Protein AF-A0A9X4G373-F1 (afdb_monomer)

Foldseek 3Di:
DDPVVVVVVVVVQLVVQLVQQLVCCCQVVVDDSVQSNLQAQDDPLQLQWGGWHADPPQLEIETEGGEEDPVLADDPDLVSLLSSLVSVVCLVVVVCVSHDPSVVVCNVVSVCSSPDPPHAYEYEYEYSHPDDDDPSSVVSQVVSQCVQLVVDPDNPDRRYDYDYHYNVNVVVQVVVVVVVDRDPPPPPPPDDDD

Structure (mmCIF, N/CA/C/O backbone):
data_AF-A0A9X4G373-F1
#
_entry.id   AF-A0A9X4G373-F1
#
loop_
_atom_site.group_PDB
_atom_site.id
_atom_site.type_symbol
_atom_site.label_atom_id
_atom_site.label_alt_id
_atom_site.label_comp_id
_atom_site.label_asym_id
_atom_site.label_entity_id
_atom_site.label_seq_id
_atom_site.pdbx_PDB_ins_code
_atom_site.Cartn_x
_atom_site.Cartn_y
_atom_site.Cartn_z
_atom_site.occupancy
_atom_site.B_iso_or_equiv
_atom_site.auth_seq_id
_atom_site.auth_comp_id
_atom_site.auth_asym_id
_atom_site.auth_atom_id
_atom_site.pdbx_PDB_model_num
ATOM 1 N N . MET A 1 1 ? 5.756 -12.676 -32.551 1.00 52.72 1 MET A N 1
ATOM 2 C CA . MET A 1 1 ? 5.626 -13.240 -31.185 1.00 52.72 1 MET A CA 1
ATOM 3 C C . MET A 1 1 ? 4.221 -13.833 -31.056 1.00 52.72 1 MET A C 1
ATOM 5 O O . MET A 1 1 ? 3.278 -13.135 -31.400 1.00 52.72 1 MET A O 1
ATOM 9 N N . THR A 1 2 ? 4.058 -15.117 -30.708 1.00 66.44 2 THR A N 1
ATOM 10 C CA . THR A 1 2 ? 2.754 -15.819 -30.782 1.00 66.44 2 THR A CA 1
ATOM 11 C C . THR A 1 2 ? 1.879 -15.581 -29.542 1.00 66.44 2 THR A C 1
ATOM 13 O O . THR A 1 2 ? 2.376 -15.452 -28.423 1.00 66.44 2 THR A O 1
ATOM 16 N N . TYR A 1 3 ? 0.557 -15.564 -29.733 1.00 69.31 3 TYR A N 1
ATOM 17 C CA . TYR A 1 3 ? -0.461 -15.393 -28.685 1.00 69.31 3 TYR A CA 1
ATOM 18 C C . TYR A 1 3 ? -0.264 -16.258 -27.410 1.00 69.31 3 TYR A C 1
ATOM 20 O O . TYR A 1 3 ? -0.314 -15.706 -26.307 1.00 69.31 3 TYR A O 1
ATOM 28 N N . PRO A 1 4 ? 0.041 -17.573 -27.491 1.00 67.50 4 PRO A N 1
ATOM 29 C CA . PRO A 1 4 ? 0.282 -18.399 -26.299 1.00 67.50 4 PRO A CA 1
ATOM 30 C C . PRO A 1 4 ? 1.520 -17.987 -25.484 1.00 67.50 4 PRO A C 1
ATOM 32 O O . PRO A 1 4 ? 1.515 -18.103 -24.258 1.00 67.50 4 PRO A O 1
ATOM 35 N N . MET A 1 5 ? 2.567 -17.459 -26.127 1.00 64.50 5 MET A N 1
ATOM 36 C CA . MET A 1 5 ? 3.773 -16.992 -25.431 1.00 64.50 5 MET A CA 1
ATOM 37 C C . MET A 1 5 ? 3.484 -15.726 -24.609 1.00 64.50 5 MET A C 1
ATOM 39 O O . MET A 1 5 ? 3.904 -15.624 -23.457 1.00 64.50 5 MET A O 1
ATOM 43 N N . PHE A 1 6 ? 2.695 -14.800 -25.159 1.00 61.47 6 PHE A N 1
ATOM 44 C CA . PHE A 1 6 ? 2.276 -13.576 -24.470 1.00 61.47 6 PHE A CA 1
ATOM 45 C C . PHE A 1 6 ? 1.436 -13.865 -23.215 1.00 61.47 6 PHE A C 1
ATOM 47 O O . PHE A 1 6 ? 1.640 -13.259 -22.162 1.00 61.47 6 PHE A O 1
ATOM 54 N N . MET A 1 7 ? 0.531 -14.845 -23.297 1.00 59.97 7 MET A N 1
ATOM 55 C CA . MET A 1 7 ? -0.310 -15.256 -22.169 1.00 59.97 7 MET A CA 1
ATOM 56 C C . MET A 1 7 ? 0.508 -15.861 -21.016 1.00 59.97 7 MET A C 1
ATOM 58 O O . MET A 1 7 ? 0.210 -15.613 -19.847 1.00 59.97 7 MET A O 1
ATOM 62 N N . ARG A 1 8 ? 1.565 -16.619 -21.335 1.00 58.94 8 ARG A N 1
ATOM 63 C CA . ARG A 1 8 ? 2.480 -17.206 -20.345 1.00 58.94 8 ARG A CA 1
ATOM 64 C C . ARG A 1 8 ? 3.302 -16.140 -19.621 1.00 58.94 8 ARG A C 1
ATOM 66 O O . ARG A 1 8 ? 3.426 -16.204 -18.402 1.00 58.94 8 ARG A O 1
ATOM 73 N N . ILE A 1 9 ? 3.803 -15.141 -20.350 1.00 66.62 9 ILE A N 1
ATOM 74 C CA . ILE A 1 9 ? 4.547 -14.017 -19.762 1.00 66.62 9 ILE A CA 1
ATOM 75 C C . ILE A 1 9 ? 3.648 -13.236 -18.799 1.00 66.62 9 ILE A C 1
ATOM 77 O O . ILE A 1 9 ? 4.024 -13.051 -17.647 1.00 66.62 9 ILE A O 1
ATOM 81 N N . LYS A 1 10 ? 2.424 -12.876 -19.214 1.00 65.06 10 LYS A N 1
ATOM 82 C CA . LYS A 1 10 ? 1.471 -12.163 -18.344 1.00 65.06 10 LYS A CA 1
ATOM 83 C C . LYS A 1 10 ? 1.136 -12.921 -17.057 1.00 65.06 10 LYS A C 1
ATOM 85 O O . LYS A 1 10 ? 1.100 -12.310 -15.993 1.00 65.06 10 LYS A O 1
ATOM 90 N N . LYS A 1 11 ? 0.909 -14.239 -17.136 1.00 67.44 11 LYS A N 1
ATOM 91 C CA . LYS A 1 11 ? 0.653 -15.074 -15.947 1.00 67.44 11 LYS A CA 1
ATOM 92 C C . LYS A 1 11 ? 1.844 -15.085 -14.985 1.00 67.44 11 LYS A C 1
ATOM 94 O O . LYS A 1 11 ? 1.637 -14.972 -13.782 1.00 67.44 11 LYS A O 1
ATOM 99 N N . ASN A 1 12 ? 3.065 -15.172 -15.510 1.00 81.00 12 ASN A N 1
ATOM 100 C CA . ASN A 1 12 ? 4.276 -15.139 -14.691 1.00 81.00 12 ASN A CA 1
ATOM 101 C C . ASN A 1 12 ? 4.485 -13.772 -14.031 1.00 81.00 12 ASN A C 1
ATOM 103 O O . ASN A 1 12 ? 4.789 -13.721 -12.846 1.00 81.00 12 ASN A O 1
ATOM 107 N N . THR A 1 13 ? 4.278 -12.668 -14.753 1.00 82.50 13 THR A N 1
ATOM 108 C CA . THR A 1 13 ? 4.396 -11.322 -14.171 1.00 82.50 13 THR A CA 1
ATOM 109 C C . THR A 1 13 ? 3.380 -11.101 -13.050 1.00 82.50 13 THR A C 1
ATOM 111 O O . THR A 1 13 ? 3.761 -10.612 -11.994 1.00 82.50 13 THR A O 1
ATOM 114 N N . ALA A 1 14 ? 2.122 -11.521 -13.233 1.00 86.38 14 ALA A N 1
ATOM 115 C CA . ALA A 1 14 ? 1.093 -11.403 -12.196 1.00 86.38 14 ALA A CA 1
ATOM 116 C C . ALA A 1 14 ? 1.398 -12.251 -10.948 1.00 86.38 14 ALA A C 1
ATOM 118 O O . ALA A 1 14 ? 1.053 -11.869 -9.835 1.00 86.38 14 ALA A O 1
ATOM 119 N N . LEU A 1 15 ? 2.037 -13.413 -11.114 1.00 90.25 15 LEU A N 1
ATOM 120 C CA . LEU A 1 15 ? 2.508 -14.200 -9.976 1.00 90.25 15 LEU A CA 1
ATOM 121 C C . LEU A 1 15 ? 3.601 -13.444 -9.211 1.00 90.25 15 LEU A C 1
ATOM 123 O O . LEU A 1 15 ? 3.522 -13.336 -7.994 1.00 90.25 15 LEU A O 1
ATOM 127 N N . LEU A 1 16 ? 4.579 -12.884 -9.926 1.00 91.19 16 LEU A N 1
ATOM 128 C CA . LEU A 1 16 ? 5.699 -12.157 -9.328 1.00 91.19 16 LEU A CA 1
ATOM 129 C C . LEU A 1 16 ? 5.252 -10.904 -8.565 1.00 91.19 16 LEU A C 1
ATOM 131 O O . LEU A 1 16 ? 5.733 -10.677 -7.459 1.00 91.19 16 LEU A O 1
ATOM 135 N N . THR A 1 17 ? 4.323 -10.112 -9.111 1.00 92.06 17 THR A N 1
ATOM 136 C CA . THR A 1 17 ? 3.781 -8.932 -8.412 1.00 92.06 17 THR A CA 1
ATOM 137 C C . THR A 1 17 ? 3.029 -9.335 -7.146 1.00 92.06 17 THR A C 1
ATOM 139 O O . THR A 1 17 ? 3.310 -8.811 -6.074 1.00 92.06 17 THR A O 1
ATOM 142 N N . ARG A 1 18 ? 2.170 -10.360 -7.213 1.00 95.12 18 ARG A N 1
ATOM 143 C CA . ARG A 1 18 ? 1.461 -10.878 -6.028 1.00 95.12 18 ARG A CA 1
ATOM 144 C C . ARG A 1 18 ? 2.401 -11.410 -4.957 1.00 95.12 18 ARG A C 1
ATOM 146 O O . ARG A 1 18 ? 2.208 -11.103 -3.787 1.00 95.12 18 ARG A O 1
ATOM 153 N N . SER A 1 19 ? 3.408 -12.193 -5.341 1.00 94.75 19 SER A N 1
ATOM 154 C CA . SER A 1 19 ? 4.420 -12.687 -4.403 1.00 94.75 19 SER A CA 1
ATOM 155 C C . SER A 1 19 ? 5.173 -11.532 -3.748 1.00 94.75 19 SER A C 1
ATOM 157 O O . SER A 1 19 ? 5.434 -11.581 -2.552 1.00 94.75 19 SER A O 1
ATOM 159 N N . LEU A 1 20 ? 5.476 -10.474 -4.505 1.00 94.94 20 LEU A N 1
ATOM 160 C CA . LEU A 1 20 ? 6.140 -9.282 -3.989 1.00 94.94 20 LEU A CA 1
ATOM 161 C C . LEU A 1 20 ? 5.253 -8.510 -2.995 1.00 94.94 20 LEU A C 1
ATOM 163 O O . LEU A 1 20 ? 5.728 -8.115 -1.934 1.00 94.94 20 LEU A O 1
ATOM 167 N N . ALA A 1 21 ? 3.963 -8.344 -3.295 1.00 97.12 21 ALA A N 1
ATOM 168 C CA . ALA A 1 21 ? 3.005 -7.727 -2.379 1.00 97.12 21 ALA A CA 1
ATOM 169 C C . ALA A 1 21 ? 2.833 -8.543 -1.082 1.00 97.12 21 ALA A C 1
ATOM 171 O O . ALA A 1 21 ? 2.876 -7.981 0.011 1.00 97.12 21 ALA A O 1
ATOM 172 N N . ALA A 1 22 ? 2.707 -9.871 -1.192 1.00 96.88 22 ALA A N 1
ATOM 173 C CA . ALA A 1 22 ? 2.631 -10.766 -0.036 1.00 96.88 22 ALA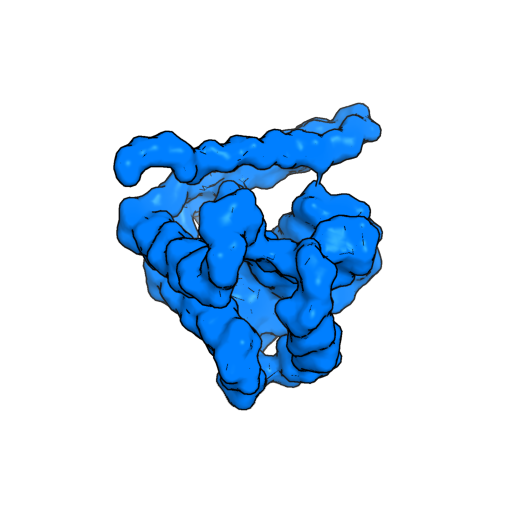 A CA 1
ATOM 174 C C . ALA A 1 22 ? 3.915 -10.696 0.800 1.00 96.88 22 ALA A C 1
ATOM 176 O O . ALA A 1 22 ? 3.849 -10.611 2.022 1.00 96.88 22 ALA A O 1
ATOM 177 N N . TYR A 1 23 ? 5.082 -10.666 0.150 1.00 95.62 23 TYR A N 1
ATOM 178 C CA . TYR A 1 23 ? 6.364 -10.516 0.831 1.00 95.62 23 TYR A CA 1
ATOM 179 C C . TYR A 1 23 ? 6.430 -9.219 1.643 1.00 95.62 23 TYR A C 1
ATOM 181 O O . TYR A 1 23 ? 6.855 -9.242 2.794 1.00 95.62 23 TYR A O 1
ATOM 189 N N . ALA A 1 24 ? 5.943 -8.103 1.097 1.00 96.00 24 ALA A N 1
ATOM 190 C CA . ALA A 1 24 ? 5.891 -6.845 1.834 1.00 96.00 24 ALA A CA 1
ATOM 191 C C . ALA A 1 24 ? 5.001 -6.928 3.093 1.00 96.00 24 ALA A C 1
ATOM 193 O O . ALA A 1 24 ? 5.381 -6.396 4.133 1.00 96.00 24 ALA A O 1
ATOM 194 N N . ILE A 1 25 ? 3.869 -7.642 3.038 1.00 97.06 25 ILE A N 1
ATOM 195 C CA . ILE A 1 25 ? 3.030 -7.917 4.221 1.00 97.06 25 ILE A CA 1
ATOM 196 C C . ILE A 1 25 ? 3.744 -8.823 5.227 1.00 97.06 25 ILE A C 1
ATOM 198 O O . ILE A 1 25 ? 3.689 -8.563 6.429 1.00 97.06 25 ILE A O 1
ATOM 202 N N . LEU A 1 26 ? 4.428 -9.865 4.752 1.00 94.81 26 LEU A N 1
ATOM 203 C CA . LEU A 1 26 ? 5.180 -10.788 5.601 1.00 94.81 26 LEU A CA 1
ATOM 204 C C . LEU A 1 26 ? 6.199 -10.027 6.455 1.00 94.81 26 LEU A C 1
ATOM 206 O O . LEU A 1 26 ? 6.198 -10.160 7.675 1.00 94.81 26 LEU A O 1
ATOM 210 N N . ILE A 1 27 ? 7.012 -9.179 5.821 1.00 93.44 27 ILE A N 1
ATOM 211 C CA . ILE A 1 27 ? 8.098 -8.472 6.505 1.00 93.44 27 ILE A CA 1
ATOM 212 C C . ILE A 1 27 ? 7.608 -7.279 7.331 1.00 93.44 27 ILE A C 1
ATOM 214 O O . ILE A 1 27 ? 8.085 -7.076 8.442 1.00 93.44 27 ILE A O 1
ATOM 218 N N . ALA A 1 28 ? 6.652 -6.492 6.825 1.00 93.00 28 ALA A N 1
ATOM 219 C CA . ALA A 1 28 ? 6.235 -5.261 7.496 1.00 93.00 28 ALA A CA 1
ATOM 220 C C . ALA A 1 28 ? 5.261 -5.523 8.649 1.00 93.00 28 ALA A C 1
ATOM 222 O O . ALA A 1 28 ? 5.304 -4.826 9.660 1.00 93.00 28 ALA A O 1
ATOM 223 N N . ALA A 1 29 ? 4.387 -6.522 8.503 1.00 93.38 29 ALA A N 1
ATOM 224 C CA . ALA A 1 29 ? 3.408 -6.873 9.526 1.00 93.38 29 ALA A CA 1
ATOM 225 C C . ALA A 1 29 ? 3.856 -8.039 10.421 1.00 93.38 29 ALA A C 1
ATOM 227 O O . ALA A 1 29 ? 3.115 -8.386 11.339 1.00 93.38 29 ALA A O 1
ATOM 228 N N . GLN A 1 30 ? 5.014 -8.658 10.138 1.00 92.69 30 GLN A N 1
ATOM 229 C CA . GLN A 1 30 ? 5.486 -9.894 10.788 1.00 92.69 30 GLN A CA 1
ATOM 230 C C . GLN A 1 30 ? 4.383 -10.966 10.836 1.00 92.69 30 GLN A C 1
ATOM 232 O O . GLN A 1 30 ? 4.141 -11.617 11.851 1.00 92.69 30 GLN A O 1
ATOM 237 N N . SER A 1 31 ? 3.648 -11.076 9.729 1.00 92.50 31 SER A N 1
ATOM 238 C CA . SER A 1 31 ? 2.490 -11.961 9.602 1.00 92.50 31 SER A CA 1
ATOM 239 C C . SER A 1 31 ? 2.911 -13.396 9.272 1.00 92.50 31 SER A C 1
ATOM 241 O O . SER A 1 31 ? 4.081 -13.672 9.014 1.00 92.50 31 SER A O 1
ATOM 243 N N . SER A 1 32 ? 1.957 -14.330 9.268 1.00 94.25 32 SER A N 1
ATOM 244 C CA . SER A 1 32 ? 2.198 -15.663 8.715 1.00 94.25 32 SER A CA 1
ATOM 245 C C . SER A 1 32 ? 2.188 -15.634 7.180 1.00 94.25 32 SER A C 1
ATOM 247 O O . SER A 1 32 ? 1.546 -14.780 6.565 1.00 94.25 32 SER A O 1
ATOM 249 N N . GLU A 1 33 ? 2.829 -16.612 6.534 1.00 93.25 33 GLU A N 1
ATOM 250 C CA . GLU A 1 33 ? 2.770 -16.762 5.069 1.00 93.25 33 GLU A CA 1
ATOM 251 C C . GLU A 1 33 ? 1.327 -16.906 4.554 1.00 93.25 33 GLU A C 1
ATOM 253 O O . GLU A 1 33 ? 0.984 -16.404 3.481 1.00 93.25 33 GLU A O 1
ATOM 258 N N . VAL A 1 34 ? 0.467 -17.565 5.337 1.00 96.19 34 VAL A N 1
ATOM 259 C CA . VAL A 1 34 ? -0.950 -17.770 5.010 1.00 96.19 34 VAL A CA 1
ATOM 260 C C . VAL A 1 34 ? -1.708 -16.444 5.044 1.00 96.19 34 VAL A C 1
ATOM 262 O O . VAL A 1 34 ? -2.467 -16.147 4.120 1.00 96.19 34 VAL A O 1
ATOM 265 N N . ASP A 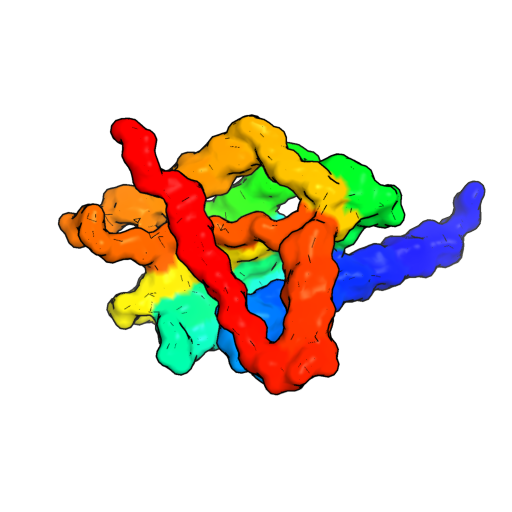1 35 ? -1.482 -15.619 6.065 1.00 96.69 35 ASP A N 1
ATOM 266 C CA . ASP A 1 35 ? -2.113 -14.301 6.176 1.00 96.69 35 ASP A CA 1
ATOM 267 C C . ASP A 1 35 ? -1.629 -13.353 5.078 1.00 96.69 35 ASP A C 1
ATOM 269 O O . ASP A 1 35 ? -2.437 -12.674 4.436 1.00 96.69 35 ASP A O 1
ATOM 273 N N . ALA A 1 36 ? -0.325 -13.373 4.792 1.00 95.88 36 ALA A N 1
ATOM 274 C CA . ALA A 1 36 ? 0.266 -12.633 3.688 1.00 95.88 36 ALA A CA 1
ATOM 275 C C . ALA A 1 36 ? -0.350 -13.041 2.339 1.00 95.88 36 ALA A C 1
ATOM 277 O O . ALA A 1 36 ? -0.743 -12.176 1.556 1.00 95.88 36 ALA A O 1
ATOM 278 N N . ALA A 1 37 ? -0.535 -14.336 2.075 1.00 95.38 37 ALA A N 1
ATOM 279 C CA . ALA A 1 37 ? -1.205 -14.807 0.862 1.00 95.38 37 ALA A CA 1
ATOM 280 C C . ALA A 1 37 ? -2.689 -14.386 0.802 1.00 95.38 37 ALA A C 1
ATOM 282 O O . ALA A 1 37 ? -3.174 -13.950 -0.245 1.00 95.38 37 ALA A O 1
ATOM 283 N N . ASN A 1 38 ? -3.405 -14.447 1.929 1.00 97.06 38 ASN A N 1
ATOM 284 C CA . ASN A 1 38 ? -4.812 -14.038 2.042 1.00 97.06 38 ASN A CA 1
ATOM 285 C C . ASN A 1 38 ? -5.019 -12.512 1.985 1.00 97.06 38 ASN A C 1
ATOM 287 O O . ASN A 1 38 ? -6.151 -12.027 1.850 1.00 97.06 38 ASN A O 1
ATOM 291 N N . SER A 1 39 ? -3.946 -11.727 2.093 1.00 97.31 39 SER A N 1
ATOM 292 C CA . SER A 1 39 ? -3.991 -10.270 1.954 1.00 97.31 39 SER A CA 1
ATOM 293 C C . SER A 1 39 ? -4.173 -9.807 0.504 1.00 97.31 39 SER A C 1
ATOM 295 O O . SER A 1 39 ? -4.677 -8.707 0.278 1.00 97.31 39 SER A O 1
ATOM 297 N N . ILE A 1 40 ? -3.822 -10.648 -0.476 1.00 97.94 40 ILE A N 1
ATOM 298 C CA . ILE A 1 40 ? -3.749 -10.269 -1.890 1.00 97.94 40 ILE A CA 1
ATOM 299 C C . ILE A 1 40 ? -5.126 -9.938 -2.475 1.00 97.94 40 ILE A C 1
ATOM 301 O O . ILE A 1 40 ? -6.039 -10.768 -2.524 1.00 97.94 40 ILE A O 1
ATOM 305 N N . VAL A 1 41 ? -5.236 -8.729 -3.020 1.00 96.38 41 VAL A N 1
ATOM 306 C CA . VAL A 1 41 ? -6.414 -8.205 -3.723 1.00 96.38 41 VAL A CA 1
ATOM 307 C C . VAL A 1 41 ? -6.140 -7.839 -5.188 1.00 96.38 41 VAL A C 1
ATOM 309 O O . VAL A 1 41 ? -7.103 -7.547 -5.902 1.00 96.38 41 VAL A O 1
ATOM 312 N N . ASP A 1 42 ? -4.888 -7.969 -5.657 1.00 90.12 42 ASP A N 1
ATOM 313 C CA . ASP A 1 42 ? -4.479 -7.752 -7.057 1.00 90.12 42 ASP A CA 1
ATOM 314 C C . ASP A 1 42 ? -5.439 -8.425 -8.051 1.00 90.12 42 ASP A C 1
ATOM 316 O O . ASP A 1 42 ? -5.835 -9.602 -7.916 1.00 90.12 42 ASP A O 1
ATOM 320 N N . GLY A 1 43 ? -5.808 -7.665 -9.075 1.00 86.12 43 GLY A N 1
ATOM 321 C CA . GLY A 1 43 ? -6.707 -8.096 -10.130 1.00 86.12 43 GLY A CA 1
ATOM 322 C C . GLY A 1 43 ? -7.216 -6.927 -10.963 1.00 86.12 43 GLY A C 1
ATOM 323 O O . GLY A 1 43 ? -6.998 -5.764 -10.661 1.00 86.12 43 GLY A O 1
ATOM 324 N N . PHE A 1 44 ? -7.961 -7.227 -12.025 1.00 77.69 44 PHE A N 1
ATOM 325 C CA . PHE A 1 44 ? -8.572 -6.171 -12.832 1.00 77.69 44 PHE A CA 1
ATOM 326 C C . PHE A 1 44 ? -9.442 -5.245 -11.962 1.00 77.69 44 PHE A C 1
ATOM 328 O O . PHE A 1 44 ? -10.203 -5.741 -11.133 1.00 77.69 44 PHE A O 1
ATOM 335 N N . ASN A 1 45 ? -9.331 -3.926 -12.161 1.00 79.25 45 ASN A N 1
ATOM 336 C CA . ASN A 1 45 ? -9.995 -2.885 -11.362 1.00 79.25 45 ASN A CA 1
ATOM 337 C C . ASN A 1 45 ? -9.677 -2.923 -9.855 1.00 79.25 45 ASN A C 1
ATOM 339 O O . ASN A 1 45 ? -10.533 -2.675 -9.017 1.00 79.25 45 ASN A O 1
ATOM 343 N N . ASP A 1 46 ? -8.440 -3.227 -9.486 1.00 77.12 46 ASP A N 1
ATOM 344 C CA . ASP A 1 46 ? -7.923 -3.081 -8.117 1.00 77.12 46 ASP A CA 1
ATOM 345 C C . ASP A 1 46 ? -7.650 -1.630 -7.674 1.00 77.12 46 ASP A C 1
ATOM 347 O O . ASP A 1 46 ? -7.253 -1.396 -6.538 1.00 77.12 46 ASP A O 1
ATOM 351 N N . ASN A 1 47 ? -7.829 -0.664 -8.580 1.00 87.25 47 ASN A N 1
ATOM 352 C CA . ASN A 1 47 ? -7.490 0.746 -8.393 1.00 87.25 47 ASN A CA 1
ATOM 353 C C . ASN A 1 47 ? -6.050 0.982 -7.880 1.00 87.25 47 ASN A C 1
ATOM 355 O O . ASN A 1 47 ? -5.783 1.955 -7.189 1.00 87.25 47 ASN A O 1
ATOM 359 N N . GLY A 1 48 ? -5.111 0.103 -8.256 1.00 91.25 48 GLY A N 1
ATOM 360 C CA . GLY A 1 48 ? -3.706 0.226 -7.866 1.00 91.25 48 GLY A CA 1
ATOM 361 C C . GLY A 1 48 ? -3.452 -0.198 -6.424 1.00 91.25 48 GLY A C 1
ATOM 362 O O . GLY A 1 48 ? -2.643 0.438 -5.762 1.00 91.25 48 GLY A O 1
ATOM 363 N N . ILE A 1 49 ? -4.163 -1.220 -5.939 1.00 96.81 49 ILE A N 1
ATOM 364 C CA . ILE A 1 49 ? -3.926 -1.847 -4.639 1.00 96.81 49 ILE A CA 1
ATOM 365 C C . ILE A 1 49 ? -3.779 -3.350 -4.838 1.00 96.81 49 ILE A C 1
ATOM 367 O O . ILE A 1 49 ? -4.719 -4.031 -5.241 1.00 96.81 49 ILE A O 1
ATOM 371 N N . ASP A 1 50 ? -2.626 -3.890 -4.474 1.00 96.94 50 ASP A N 1
ATOM 372 C CA . ASP A 1 50 ? -2.308 -5.299 -4.689 1.00 96.94 50 ASP A CA 1
ATOM 373 C C . ASP A 1 50 ? -2.551 -6.159 -3.448 1.00 96.94 50 ASP A C 1
ATOM 375 O O . ASP A 1 50 ? -2.870 -7.347 -3.574 1.00 96.94 50 ASP A O 1
ATOM 379 N N . ALA A 1 51 ? -2.439 -5.581 -2.246 1.00 98.06 51 ALA A N 1
ATOM 380 C CA . ALA A 1 51 ? -2.691 -6.277 -0.985 1.00 98.06 51 ALA A CA 1
ATOM 381 C C . ALA A 1 51 ? -3.266 -5.361 0.102 1.00 98.06 51 ALA A C 1
ATOM 383 O O . ALA A 1 51 ? -2.914 -4.184 0.195 1.00 98.06 51 ALA A O 1
ATOM 384 N N . ILE A 1 52 ? -4.135 -5.934 0.941 1.00 98.38 52 ILE A N 1
ATOM 385 C CA . ILE A 1 52 ? -4.705 -5.290 2.129 1.00 98.38 52 ILE A CA 1
ATOM 386 C C . ILE A 1 52 ? -4.711 -6.282 3.294 1.00 98.38 52 ILE A C 1
ATOM 388 O O . ILE A 1 52 ? -5.297 -7.375 3.209 1.00 98.38 52 ILE A O 1
ATOM 392 N N . TYR A 1 53 ? -4.110 -5.867 4.406 1.00 98.31 53 TYR A N 1
ATOM 393 C CA . TYR A 1 53 ? -4.030 -6.639 5.641 1.00 98.31 53 TYR A CA 1
ATOM 394 C C . TYR A 1 53 ? -4.235 -5.735 6.853 1.00 98.31 53 TYR A C 1
ATOM 396 O O . TYR A 1 53 ? -3.697 -4.636 6.901 1.00 98.31 53 TYR A O 1
ATOM 404 N N . TYR A 1 54 ? -4.977 -6.207 7.850 1.00 98.12 54 TYR A N 1
ATOM 405 C CA . TYR A 1 54 ? -5.104 -5.516 9.128 1.00 98.12 54 TYR A CA 1
ATOM 406 C C . TYR A 1 54 ? -4.526 -6.393 10.231 1.00 98.12 54 TYR A C 1
ATOM 408 O O . TYR A 1 54 ? -5.012 -7.499 10.465 1.00 98.12 54 TYR A O 1
ATOM 416 N N . SER A 1 55 ? -3.492 -5.891 10.905 1.00 96.56 55 SER A N 1
ATOM 417 C CA . SER A 1 55 ? -2.931 -6.529 12.090 1.00 96.56 55 SER A CA 1
ATOM 418 C C . SER A 1 55 ? -3.657 -6.016 13.325 1.00 96.56 55 SER A C 1
ATOM 420 O O . SER A 1 55 ? -3.508 -4.852 13.697 1.00 96.56 55 SER A O 1
ATOM 422 N N . GLN A 1 56 ? -4.412 -6.892 13.986 1.00 93.81 56 GLN A N 1
ATOM 423 C CA . GLN A 1 56 ? -5.040 -6.574 15.272 1.00 93.81 56 GLN A CA 1
ATOM 424 C C . GLN A 1 56 ? -4.001 -6.395 16.388 1.00 93.81 56 GLN A C 1
ATOM 426 O O . GLN A 1 56 ? -4.220 -5.606 17.301 1.00 93.81 56 GLN A O 1
ATOM 431 N N . ILE A 1 57 ? -2.859 -7.090 16.296 1.00 92.25 57 ILE A N 1
ATOM 432 C CA . ILE A 1 57 ? -1.783 -7.035 17.296 1.00 92.25 57 ILE A CA 1
ATOM 433 C C . ILE A 1 57 ? -1.150 -5.641 17.320 1.00 92.25 57 ILE A C 1
ATOM 435 O O . ILE A 1 57 ? -1.008 -5.045 18.383 1.00 92.25 57 ILE A O 1
ATOM 439 N N . SER A 1 58 ? -0.790 -5.108 16.148 1.00 93.62 58 SER A N 1
ATOM 440 C CA . SER A 1 58 ? -0.164 -3.785 16.035 1.00 93.62 58 SER A CA 1
ATOM 441 C C . SER A 1 58 ? -1.165 -2.651 15.797 1.00 93.62 58 SER A C 1
ATOM 443 O O . SER A 1 58 ? -0.743 -1.505 15.652 1.00 93.62 58 SER A O 1
ATOM 445 N N . LYS A 1 59 ? -2.471 -2.955 15.699 1.00 95.31 59 LYS A N 1
ATOM 446 C CA . LYS A 1 59 ? -3.527 -2.032 15.246 1.00 95.31 59 LYS A CA 1
ATOM 447 C C . LYS A 1 59 ? -3.098 -1.255 13.999 1.00 95.31 59 LYS A C 1
ATOM 449 O O . LYS A 1 59 ? -3.057 -0.029 13.981 1.00 95.31 59 LYS A O 1
ATOM 454 N N . THR A 1 60 ? -2.678 -1.967 12.957 1.00 96.75 60 THR A N 1
ATOM 455 C CA . THR A 1 60 ? -2.156 -1.337 11.734 1.00 96.75 60 THR A CA 1
ATOM 456 C C . THR A 1 60 ? -2.833 -1.906 10.500 1.00 96.75 60 THR A C 1
ATOM 458 O O . THR A 1 60 ? -2.823 -3.118 10.278 1.00 96.75 60 THR A O 1
ATOM 461 N N . LEU A 1 61 ? -3.413 -1.020 9.692 1.00 97.75 61 LEU A N 1
ATOM 462 C CA . LEU A 1 61 ? -3.926 -1.321 8.365 1.00 97.75 61 LEU A CA 1
ATOM 463 C C . LEU A 1 61 ? -2.808 -1.126 7.340 1.00 97.75 61 LEU A C 1
ATOM 465 O O . LEU A 1 61 ? -2.359 -0.008 7.099 1.00 97.75 61 LEU A O 1
ATOM 469 N N . PHE A 1 62 ? -2.374 -2.221 6.731 1.00 98.38 62 PHE A N 1
ATOM 470 C CA . PHE A 1 62 ? -1.384 -2.242 5.667 1.00 98.38 62 PHE A CA 1
ATOM 471 C C . PHE A 1 62 ? -2.080 -2.247 4.307 1.00 98.38 62 PHE A C 1
ATOM 473 O O . PHE A 1 62 ? -2.923 -3.109 4.040 1.00 98.38 62 PHE A O 1
ATOM 480 N N . ILE A 1 63 ? -1.697 -1.311 3.441 1.00 98.31 63 ILE A N 1
ATOM 481 C CA . ILE A 1 63 ? -2.176 -1.212 2.058 1.00 98.31 63 ILE A CA 1
ATOM 482 C C . ILE A 1 63 ? -0.955 -1.145 1.147 1.00 98.31 63 ILE A C 1
ATOM 484 O O . ILE A 1 63 ? -0.087 -0.287 1.325 1.00 98.31 63 ILE A O 1
ATOM 488 N N . ILE A 1 64 ? -0.870 -2.067 0.190 1.00 98.25 64 ILE A N 1
ATOM 489 C CA . ILE A 1 64 ? 0.342 -2.262 -0.609 1.00 98.25 64 ILE A CA 1
ATOM 490 C C . ILE A 1 64 ? 0.056 -2.126 -2.095 1.00 98.25 64 ILE A C 1
ATOM 492 O O . ILE A 1 64 ? -0.896 -2.720 -2.600 1.00 98.25 64 ILE A O 1
ATOM 496 N N . GLN A 1 65 ? 0.953 -1.425 -2.785 1.00 97.50 65 GLN A N 1
ATOM 497 C CA . GLN A 1 65 ? 1.125 -1.498 -4.230 1.00 97.50 65 GLN A CA 1
ATOM 498 C C . GLN A 1 65 ? 2.473 -2.137 -4.559 1.00 97.50 65 GLN A C 1
ATOM 500 O O . GLN A 1 65 ? 3.499 -1.810 -3.958 1.00 97.50 65 GLN A O 1
ATOM 505 N N . SER A 1 66 ? 2.484 -3.041 -5.531 1.00 96.56 66 SER A N 1
ATOM 506 C CA . SER A 1 66 ? 3.659 -3.786 -5.961 1.00 96.56 66 SER A CA 1
ATOM 507 C C . SER A 1 66 ? 3.946 -3.599 -7.450 1.00 96.56 66 SER A C 1
ATOM 509 O O . SER A 1 66 ? 3.052 -3.498 -8.289 1.00 96.56 66 SER A O 1
ATOM 511 N N . 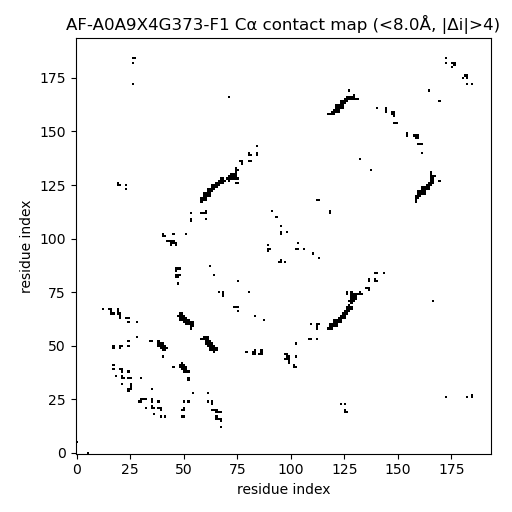LYS A 1 67 ? 5.229 -3.570 -7.812 1.00 94.50 67 LYS A N 1
ATOM 512 C CA . LYS A 1 67 ? 5.649 -3.488 -9.212 1.00 94.50 67 LYS A CA 1
ATOM 513 C C . LYS A 1 67 ? 6.870 -4.353 -9.482 1.00 94.50 67 LYS A C 1
ATOM 515 O O . LYS A 1 67 ? 7.980 -4.068 -9.035 1.00 94.50 67 LYS A O 1
ATOM 520 N N . TRP A 1 68 ? 6.683 -5.383 -10.302 1.00 92.62 68 TRP A N 1
ATOM 521 C CA . TRP A 1 68 ? 7.797 -6.157 -10.838 1.00 92.62 68 TRP A CA 1
ATOM 522 C C . TRP A 1 68 ? 8.363 -5.475 -12.086 1.00 92.62 68 TRP A C 1
ATOM 524 O O . TRP A 1 68 ? 7.725 -5.430 -13.140 1.00 92.62 68 TRP A O 1
ATOM 534 N N . ILE A 1 69 ? 9.581 -4.960 -11.975 1.00 91.00 69 ILE A N 1
ATOM 535 C CA . ILE A 1 69 ? 10.314 -4.311 -13.059 1.00 91.00 69 ILE A CA 1
ATOM 536 C C . ILE A 1 69 ? 11.285 -5.336 -13.644 1.00 91.00 69 ILE A C 1
ATOM 538 O O . ILE A 1 69 ? 12.325 -5.628 -13.059 1.00 91.00 69 ILE A O 1
ATOM 542 N N . HIS A 1 70 ? 10.943 -5.901 -14.807 1.00 85.81 70 HIS A N 1
ATOM 543 C CA . HIS A 1 70 ? 11.673 -7.025 -15.415 1.00 85.81 70 HIS A CA 1
ATOM 544 C C . HIS A 1 70 ? 13.155 -6.752 -15.693 1.00 85.81 70 HIS A C 1
ATOM 546 O O . HIS A 1 70 ? 13.963 -7.670 -15.595 1.00 85.81 70 HIS A O 1
ATOM 552 N N . LYS A 1 71 ? 13.510 -5.513 -16.047 1.00 85.81 71 LYS A N 1
ATOM 553 C CA . LYS A 1 71 ? 14.909 -5.115 -16.269 1.00 85.81 71 LYS A CA 1
ATOM 554 C C . LYS A 1 71 ? 15.654 -4.815 -14.965 1.00 85.81 71 LYS A C 1
ATOM 556 O O . LYS A 1 71 ? 16.874 -4.736 -14.971 1.00 85.81 71 LYS A O 1
ATOM 561 N N . GLY A 1 72 ? 14.924 -4.631 -13.863 1.00 81.44 72 GLY A N 1
ATOM 562 C CA . GLY A 1 72 ? 15.467 -4.170 -12.586 1.00 81.44 72 GLY A CA 1
ATOM 563 C C . GLY A 1 72 ? 15.999 -2.733 -12.607 1.00 81.44 72 GLY A C 1
ATOM 564 O O . GLY A 1 72 ? 16.625 -2.323 -11.638 1.00 81.44 72 GLY A O 1
ATOM 565 N N . GLU A 1 73 ? 15.769 -1.994 -13.690 1.00 84.56 73 GLU A N 1
ATOM 566 C CA . GLU A 1 73 ? 16.161 -0.595 -13.881 1.00 84.56 73 GLU A CA 1
ATOM 567 C C . GLU A 1 73 ? 14.916 0.290 -13.884 1.00 84.56 73 GLU A C 1
ATOM 569 O O . GLU A 1 73 ? 13.873 -0.095 -14.418 1.00 84.56 73 GLU A O 1
ATOM 574 N N . GLY A 1 74 ? 15.050 1.482 -13.328 1.00 89.75 74 GLY A N 1
ATOM 575 C CA . GLY A 1 74 ? 14.001 2.470 -13.146 1.00 89.75 74 GLY A CA 1
ATOM 576 C C . GLY A 1 74 ? 13.186 2.304 -11.863 1.00 89.75 74 GLY A C 1
ATOM 577 O O . GLY A 1 74 ? 13.537 1.609 -10.909 1.00 89.75 74 GLY A O 1
ATOM 578 N N . GLU A 1 75 ? 12.039 2.966 -11.871 1.00 91.31 75 GLU A N 1
ATOM 579 C CA . GLU A 1 75 ? 11.073 3.053 -10.781 1.00 91.31 75 GLU A CA 1
ATOM 580 C C . GLU A 1 75 ? 9.655 2.809 -11.321 1.00 91.31 75 GLU A C 1
ATOM 582 O O . GLU A 1 75 ? 9.465 2.797 -12.542 1.00 91.31 75 GLU A O 1
ATOM 587 N N . PRO A 1 76 ? 8.647 2.608 -10.455 1.00 92.12 76 PRO A N 1
ATOM 588 C CA . PRO A 1 76 ? 7.253 2.655 -10.878 1.00 92.12 76 PRO A CA 1
ATOM 589 C C . PRO A 1 76 ? 6.945 3.987 -11.564 1.00 92.12 76 PRO A C 1
ATOM 591 O O . PRO A 1 76 ? 7.338 5.049 -11.079 1.00 92.12 76 PRO A O 1
ATOM 594 N N . GLU A 1 77 ? 6.225 3.938 -12.681 1.00 92.62 77 GLU A N 1
ATOM 595 C CA . GLU A 1 77 ? 5.871 5.158 -13.406 1.00 92.62 77 GLU A CA 1
ATOM 596 C C . GLU A 1 77 ? 4.964 6.044 -12.540 1.00 92.62 77 GLU A C 1
ATOM 598 O O . GLU A 1 77 ? 4.132 5.547 -11.777 1.00 92.62 77 GLU A O 1
ATOM 603 N N . SER A 1 78 ? 5.062 7.368 -12.689 1.00 90.94 78 SER A N 1
ATOM 604 C CA . SER A 1 78 ? 4.253 8.309 -11.897 1.00 90.94 78 SER A CA 1
ATOM 605 C C . SER A 1 78 ? 2.748 8.068 -12.034 1.00 90.94 78 SER A C 1
ATOM 607 O O . SER A 1 78 ? 2.007 8.260 -11.075 1.00 90.94 78 SER A O 1
ATOM 609 N N . GLY A 1 79 ? 2.288 7.585 -13.193 1.00 93.62 79 GLY A N 1
ATOM 610 C CA . GLY A 1 79 ? 0.897 7.178 -13.400 1.00 93.62 79 GLY A CA 1
ATOM 611 C C . GLY A 1 79 ? 0.468 6.002 -12.514 1.00 93.62 79 GLY A C 1
ATOM 612 O O . GLY A 1 79 ? -0.664 5.986 -12.034 1.00 93.62 79 GLY A O 1
ATOM 613 N N . GLU A 1 80 ? 1.364 5.049 -12.245 1.00 93.38 80 GLU A N 1
ATOM 614 C CA . GLU A 1 80 ? 1.103 3.919 -11.344 1.00 93.38 80 GLU A CA 1
ATOM 615 C C . GLU A 1 80 ? 1.077 4.374 -9.882 1.00 93.38 80 GLU A C 1
ATOM 617 O O . GLU A 1 80 ? 0.178 3.987 -9.136 1.00 93.38 80 GLU A O 1
ATOM 622 N N . VAL A 1 81 ? 2.008 5.253 -9.493 1.00 96.12 81 VAL A N 1
ATOM 623 C CA . VAL A 1 81 ? 2.031 5.860 -8.152 1.00 96.12 81 VAL A CA 1
ATOM 624 C C . VAL A 1 81 ? 0.771 6.695 -7.917 1.00 96.12 81 VAL A C 1
ATOM 626 O O . VAL A 1 81 ? 0.120 6.558 -6.886 1.00 96.12 81 VAL A O 1
ATOM 629 N N . ASN A 1 82 ? 0.361 7.497 -8.900 1.00 96.12 82 ASN A N 1
ATOM 630 C CA . ASN A 1 82 ? -0.872 8.276 -8.827 1.00 96.12 82 ASN A CA 1
ATOM 631 C C . ASN A 1 82 ? -2.114 7.377 -8.729 1.00 96.12 82 ASN A C 1
ATOM 633 O O . ASN A 1 82 ? -3.042 7.688 -7.986 1.00 96.12 82 ASN A O 1
ATOM 637 N N . LYS A 1 83 ? -2.143 6.243 -9.445 1.00 96.00 83 LYS A N 1
ATOM 638 C CA . LYS A 1 83 ? -3.229 5.260 -9.324 1.00 96.00 83 LYS A CA 1
ATOM 639 C C . LYS A 1 83 ? -3.319 4.722 -7.893 1.00 96.00 83 LYS A C 1
ATOM 641 O O . LYS A 1 83 ? -4.407 4.733 -7.336 1.00 96.00 83 LYS A O 1
ATOM 646 N N . PHE A 1 84 ? -2.192 4.342 -7.287 1.00 97.38 84 PHE A N 1
ATOM 647 C CA . PHE A 1 84 ? -2.144 3.893 -5.891 1.00 97.38 84 PHE A CA 1
ATOM 648 C C . PHE A 1 84 ? -2.643 4.964 -4.916 1.00 97.38 84 PHE A C 1
ATOM 650 O O . PHE A 1 84 ? -3.508 4.692 -4.087 1.00 97.38 84 PHE A O 1
ATOM 657 N N . VAL A 1 85 ? -2.162 6.201 -5.063 1.00 97.25 85 VAL A N 1
ATOM 658 C CA . VAL A 1 85 ? -2.595 7.346 -4.250 1.00 97.25 85 VAL A CA 1
ATOM 659 C C . VAL A 1 85 ? -4.107 7.571 -4.355 1.00 97.25 85 VAL A C 1
ATOM 661 O O . VAL A 1 85 ? -4.786 7.721 -3.339 1.00 97.25 85 VAL A O 1
ATOM 664 N N . ASN A 1 86 ? -4.659 7.544 -5.570 1.00 96.81 86 ASN A N 1
ATOM 665 C CA . ASN A 1 86 ? -6.100 7.684 -5.782 1.00 96.81 86 ASN A CA 1
ATOM 666 C C . ASN A 1 86 ? -6.886 6.495 -5.218 1.00 96.81 86 ASN A C 1
ATOM 668 O O . ASN A 1 86 ? -7.935 6.704 -4.617 1.00 96.81 86 ASN A O 1
ATOM 672 N N . GLY A 1 87 ? -6.358 5.274 -5.329 1.00 96.88 87 GLY A N 1
ATOM 673 C CA . GLY A 1 87 ? -6.916 4.092 -4.677 1.00 96.88 87 GLY A CA 1
ATOM 674 C C . GLY A 1 87 ? -7.006 4.254 -3.161 1.00 96.88 87 GLY A C 1
ATOM 675 O O . GLY A 1 87 ? -8.041 3.977 -2.565 1.00 96.88 87 GLY A O 1
ATOM 676 N N . ILE A 1 88 ? -5.970 4.781 -2.514 1.00 96.75 88 ILE A N 1
ATOM 677 C CA . ILE A 1 88 ? -6.013 5.025 -1.068 1.00 96.75 88 ILE A CA 1
ATOM 678 C C . ILE A 1 88 ? -7.073 6.075 -0.731 1.00 96.75 88 ILE A C 1
ATOM 680 O O . ILE A 1 88 ? -7.898 5.836 0.148 1.00 96.75 88 ILE A O 1
ATOM 684 N N . ARG A 1 89 ? -7.126 7.195 -1.466 1.00 95.88 89 ARG A N 1
ATOM 685 C CA . ARG A 1 89 ? -8.177 8.210 -1.274 1.00 95.88 89 ARG A CA 1
ATOM 686 C C . ARG A 1 89 ? -9.578 7.626 -1.456 1.00 95.88 89 ARG A C 1
ATOM 688 O O . ARG A 1 89 ? -10.473 7.958 -0.684 1.00 95.88 89 ARG A O 1
ATOM 695 N N . ASP A 1 90 ? -9.776 6.751 -2.436 1.00 96.50 90 ASP A N 1
ATOM 696 C CA . ASP A 1 90 ? -11.062 6.090 -2.656 1.00 96.50 90 ASP A CA 1
ATOM 697 C C . ASP A 1 90 ? -11.420 5.127 -1.509 1.00 96.50 90 ASP A C 1
ATOM 699 O O . ASP A 1 90 ? -12.583 5.079 -1.117 1.00 96.50 90 ASP A O 1
ATOM 703 N N . ILE A 1 91 ? -10.451 4.424 -0.907 1.00 95.44 91 ILE A N 1
ATOM 704 C CA . ILE A 1 91 ? -10.689 3.623 0.309 1.00 95.44 91 ILE A CA 1
ATOM 705 C C . ILE A 1 91 ? -11.134 4.507 1.477 1.00 95.44 91 ILE A C 1
ATOM 707 O O . ILE A 1 91 ? -12.147 4.215 2.110 1.00 95.44 91 ILE A O 1
ATOM 711 N N . ILE A 1 92 ? -10.393 5.580 1.763 1.00 92.94 92 ILE A N 1
ATOM 712 C CA . ILE A 1 92 ? -10.665 6.453 2.915 1.00 92.94 92 ILE A CA 1
ATOM 713 C C . ILE A 1 92 ? -12.032 7.131 2.779 1.00 92.94 92 ILE A C 1
ATOM 715 O O . ILE A 1 92 ? -12.785 7.208 3.746 1.00 92.94 92 ILE A O 1
ATOM 719 N N . ASN A 1 93 ? -12.402 7.536 1.562 1.00 93.50 93 ASN A N 1
ATOM 720 C CA . ASN A 1 93 ? -13.707 8.132 1.270 1.00 93.50 93 ASN A CA 1
ATOM 721 C C . ASN A 1 93 ? -14.834 7.102 1.080 1.00 93.50 93 ASN A C 1
ATOM 723 O O . ASN A 1 93 ? -15.956 7.478 0.752 1.00 93.50 93 ASN A O 1
ATOM 727 N N . SER A 1 94 ? -14.566 5.809 1.293 1.00 94.62 94 SER A N 1
ATOM 728 C CA . SER A 1 94 ? -15.538 4.717 1.141 1.00 94.62 94 SER A CA 1
ATOM 729 C C . SER A 1 94 ? -16.125 4.548 -0.275 1.00 94.62 94 SER A C 1
ATOM 731 O O . SER A 1 94 ? -17.212 3.985 -0.436 1.00 94.62 94 SER A O 1
ATOM 733 N N . ASN A 1 95 ? -15.384 4.949 -1.313 1.00 95.81 95 ASN A N 1
ATOM 734 C CA . ASN A 1 95 ? -15.734 4.819 -2.737 1.00 95.81 95 ASN A CA 1
ATOM 735 C C . ASN A 1 95 ? -15.438 3.400 -3.276 1.00 95.81 95 ASN A C 1
ATOM 737 O O . ASN A 1 95 ? -14.660 3.195 -4.217 1.00 95.81 95 ASN A O 1
ATOM 741 N N . TYR A 1 96 ? -16.018 2.374 -2.645 1.00 93.25 96 TYR A N 1
ATOM 742 C CA . TYR A 1 96 ? -15.727 0.965 -2.947 1.00 93.25 96 TYR A CA 1
ATOM 743 C C . TYR A 1 96 ? -16.244 0.483 -4.315 1.00 93.25 96 TYR A C 1
ATOM 745 O O . TYR A 1 96 ? -15.802 -0.556 -4.816 1.00 93.25 96 TYR A O 1
ATOM 753 N N . GLU A 1 97 ? -17.145 1.233 -4.953 1.00 93.50 97 GLU A N 1
ATOM 754 C CA . GLU A 1 97 ? -17.694 0.943 -6.283 1.00 93.50 97 GLU A CA 1
ATOM 755 C C . GLU A 1 97 ? -16.638 0.963 -7.396 1.00 93.50 97 GLU A C 1
ATOM 757 O O . GLU A 1 97 ? -16.837 0.363 -8.453 1.00 93.50 97 GLU A O 1
ATOM 762 N N . ARG A 1 98 ? -15.496 1.616 -7.152 1.00 92.12 98 ARG A N 1
ATOM 763 C CA . ARG A 1 98 ? -14.358 1.692 -8.081 1.00 92.12 98 ARG A CA 1
ATOM 764 C C . ARG A 1 98 ? -13.427 0.485 -8.002 1.00 92.12 98 ARG A C 1
ATOM 766 O O . ARG A 1 98 ? -12.521 0.360 -8.826 1.00 92.12 98 ARG A O 1
ATOM 773 N N . PHE A 1 99 ? -13.643 -0.403 -7.032 1.00 95.19 99 PHE A N 1
ATOM 774 C CA . PHE A 1 99 ? -12.772 -1.542 -6.775 1.00 95.19 99 PHE A CA 1
ATOM 775 C C . PHE A 1 99 ? -13.371 -2.875 -7.204 1.00 95.19 99 PHE A C 1
ATOM 777 O O . PHE A 1 99 ? -14.581 -3.078 -7.304 1.00 95.19 99 PHE A O 1
ATOM 784 N N . ASN A 1 100 ? -12.484 -3.845 -7.382 1.00 94.00 100 ASN A N 1
ATOM 785 C CA . ASN A 1 100 ? -12.832 -5.220 -7.678 1.00 94.00 100 ASN A CA 1
ATOM 786 C C . ASN A 1 100 ? -13.524 -5.930 -6.495 1.00 94.00 100 ASN A C 1
ATOM 788 O O . ASN A 1 100 ? -13.587 -5.448 -5.358 1.00 94.00 100 ASN A O 1
ATOM 792 N N . GLN A 1 101 ? -14.026 -7.141 -6.759 1.00 95.38 101 GLN A N 1
ATOM 793 C CA . GLN A 1 101 ? -14.722 -7.941 -5.749 1.00 95.38 101 GLN A CA 1
ATOM 794 C C . GLN A 1 101 ? -13.811 -8.353 -4.578 1.00 95.38 101 GLN A C 1
ATOM 796 O O . GLN A 1 101 ? -14.304 -8.559 -3.473 1.00 95.38 101 GLN A O 1
ATOM 801 N N . LYS A 1 102 ? -12.495 -8.496 -4.788 1.00 96.06 102 LYS A N 1
ATOM 802 C CA . LYS A 1 102 ? -11.565 -8.914 -3.727 1.00 96.06 102 LYS A CA 1
ATOM 803 C C . LYS A 1 102 ? -11.411 -7.830 -2.663 1.00 96.06 102 LYS A C 1
ATOM 805 O O . LYS A 1 102 ? -11.492 -8.151 -1.482 1.00 96.06 102 LYS A O 1
ATOM 810 N N . VAL A 1 103 ? -11.265 -6.569 -3.074 1.00 96.38 103 VAL A N 1
ATOM 811 C CA . VAL A 1 103 ? -11.256 -5.420 -2.154 1.00 96.38 103 VAL A CA 1
ATOM 812 C C . VAL A 1 103 ? -12.612 -5.290 -1.464 1.00 96.38 103 VAL A C 1
ATOM 814 O O . VAL A 1 103 ? -12.671 -5.223 -0.241 1.00 96.38 103 VAL A O 1
ATOM 817 N N . ASN A 1 104 ? -13.712 -5.373 -2.220 1.00 96.12 104 ASN A N 1
ATOM 818 C CA . ASN A 1 104 ? -15.065 -5.281 -1.661 1.00 96.12 104 ASN A CA 1
ATOM 819 C C . ASN A 1 104 ? -15.362 -6.362 -0.603 1.00 96.12 104 ASN A C 1
ATOM 821 O O . ASN A 1 104 ? -16.041 -6.087 0.381 1.00 96.12 104 ASN A O 1
ATOM 825 N N . ARG A 1 105 ? -14.806 -7.575 -0.733 1.00 97.06 105 ARG A N 1
ATOM 826 C CA . ARG A 1 105 ? -14.914 -8.622 0.305 1.00 97.06 105 ARG A CA 1
ATOM 827 C C . ARG A 1 105 ? -14.216 -8.255 1.620 1.00 97.06 105 ARG A C 1
ATOM 829 O O . ARG A 1 105 ? -14.566 -8.819 2.650 1.00 97.06 105 ARG A O 1
ATOM 836 N N . LYS A 1 106 ? -13.247 -7.335 1.597 1.00 96.62 106 LYS A N 1
ATOM 837 C CA . LYS A 1 106 ? -12.541 -6.818 2.780 1.00 96.62 106 LYS A CA 1
ATOM 838 C C . LYS A 1 106 ? -13.124 -5.498 3.300 1.00 96.62 106 LYS A C 1
ATOM 840 O O . LYS A 1 106 ? -12.649 -5.019 4.322 1.00 96.62 106 LYS A O 1
ATOM 845 N N . LYS A 1 107 ? -14.159 -4.938 2.658 1.00 96.25 107 LYS A N 1
ATOM 846 C CA . LYS A 1 107 ? -14.762 -3.635 2.994 1.00 96.25 107 LYS A CA 1
ATOM 847 C C . LYS A 1 107 ? -15.026 -3.460 4.493 1.00 96.25 107 LYS A C 1
ATOM 849 O O . LYS A 1 107 ? -14.477 -2.550 5.095 1.00 96.25 107 LYS A O 1
ATOM 854 N N . TYR A 1 108 ? -15.787 -4.370 5.104 1.00 96.25 108 TYR A N 1
ATOM 855 C CA . TYR A 1 108 ? -16.124 -4.280 6.531 1.00 96.25 108 TYR A CA 1
ATOM 856 C C . TYR A 1 108 ? -14.892 -4.287 7.442 1.00 96.25 108 TYR A C 1
ATOM 858 O O . TYR A 1 108 ? -14.856 -3.568 8.435 1.00 96.25 108 TYR A O 1
ATOM 866 N N . LEU A 1 109 ? -13.868 -5.075 7.096 1.00 96.50 109 LEU A N 1
ATOM 867 C CA . LEU A 1 109 ? -12.603 -5.100 7.830 1.00 96.50 109 LEU A CA 1
ATOM 868 C C . LEU A 1 109 ? -11.873 -3.759 7.713 1.00 96.50 109 LEU A C 1
ATOM 870 O O . LEU A 1 109 ? -11.353 -3.269 8.708 1.00 96.50 109 LEU A O 1
ATOM 874 N N . ILE A 1 110 ? -11.851 -3.164 6.519 1.00 96.38 110 ILE A N 1
ATOM 875 C CA . ILE A 1 110 ? -11.191 -1.879 6.263 1.00 96.38 110 ILE A CA 1
ATOM 876 C C . ILE A 1 110 ? -11.914 -0.747 7.001 1.00 96.38 110 ILE A C 1
ATOM 878 O O . ILE A 1 110 ? -11.277 -0.001 7.738 1.00 96.38 110 ILE A O 1
ATOM 882 N N . GLU A 1 111 ? -13.238 -0.653 6.864 1.00 95.88 111 GLU A N 1
ATOM 883 C CA . GLU A 1 111 ? -14.059 0.365 7.535 1.00 95.88 111 GLU A CA 1
ATOM 884 C C . GLU A 1 111 ? -13.955 0.259 9.061 1.00 95.88 111 GLU A C 1
ATOM 886 O O . GLU A 1 111 ? -13.783 1.268 9.747 1.00 95.88 111 GLU A O 1
ATOM 891 N N . SER A 1 112 ? -13.992 -0.968 9.593 1.00 94.62 112 SER A N 1
ATOM 892 C CA . SER A 1 112 ? -13.810 -1.210 11.025 1.00 94.62 112 SER A CA 1
ATOM 893 C C . SER A 1 112 ? -12.410 -0.832 11.500 1.00 94.62 112 SER A C 1
ATOM 895 O O . SER A 1 112 ? -12.289 -0.302 12.597 1.00 94.62 112 SER A O 1
ATOM 897 N N . ALA A 1 113 ? -11.364 -1.101 10.712 1.00 94.31 113 ALA A N 1
ATOM 898 C CA . ALA A 1 113 ? -9.996 -0.736 11.067 1.00 94.31 113 ALA A CA 1
ATOM 899 C C . ALA A 1 113 ? -9.816 0.788 11.096 1.00 94.31 113 ALA A C 1
ATOM 901 O O . ALA A 1 113 ? -9.302 1.314 12.077 1.00 94.31 113 ALA A O 1
ATOM 902 N N . ILE A 1 114 ? -10.283 1.493 10.058 1.00 91.75 114 ILE A N 1
ATOM 903 C CA . ILE A 1 114 ? -10.197 2.961 9.955 1.00 91.75 114 ILE A CA 1
ATOM 904 C C . ILE A 1 114 ? -10.962 3.646 11.096 1.00 91.75 114 ILE A C 1
ATOM 906 O O . ILE A 1 114 ? -10.513 4.666 11.607 1.00 91.75 114 ILE A O 1
ATOM 910 N N . SER A 1 115 ? -12.098 3.080 11.508 1.00 90.06 115 SER A N 1
ATOM 911 C CA . SER A 1 115 ? -12.921 3.642 12.586 1.00 90.06 115 SER A CA 1
ATOM 912 C C . SER A 1 115 ? -12.424 3.280 13.993 1.00 90.06 115 SER A C 1
ATOM 914 O O . SER A 1 115 ? -12.901 3.860 14.968 1.00 90.06 115 SER A O 1
ATOM 916 N N . ASP A 1 116 ? -11.514 2.307 14.130 1.00 91.12 116 ASP A N 1
ATOM 917 C CA . ASP A 1 116 ? -11.001 1.873 15.432 1.00 91.12 116 ASP A CA 1
ATOM 918 C C . ASP A 1 116 ? -9.947 2.846 15.969 1.00 91.12 116 ASP A C 1
ATOM 920 O O . ASP A 1 116 ? -8.970 3.197 15.301 1.00 91.12 116 ASP A O 1
ATOM 924 N N . PHE A 1 117 ? -10.128 3.249 17.225 1.00 86.94 117 PHE A N 1
ATOM 925 C CA . PHE A 1 117 ? -9.246 4.199 17.879 1.00 86.94 117 PHE A CA 1
ATOM 926 C C . PHE A 1 117 ? -7.826 3.635 18.021 1.00 86.94 117 PHE A C 1
ATOM 928 O O . PHE A 1 117 ? -7.599 2.514 18.500 1.00 86.94 117 PHE A O 1
ATOM 935 N N . GLY A 1 118 ? -6.855 4.465 17.639 1.00 88.81 118 GLY A N 1
ATOM 936 C CA . GLY A 1 118 ? -5.436 4.131 17.673 1.00 88.81 118 GLY A CA 1
ATOM 937 C C . GLY A 1 118 ? -4.965 3.262 16.506 1.00 88.81 118 GLY A C 1
ATOM 938 O O . GLY A 1 118 ? -3.799 2.866 16.508 1.00 88.81 118 GLY A O 1
ATOM 939 N N . THR A 1 119 ? -5.821 2.966 15.519 1.00 93.00 119 THR A N 1
ATOM 940 C CA . THR A 1 119 ? -5.368 2.319 14.285 1.00 93.00 119 THR A CA 1
ATOM 941 C C . THR A 1 119 ? -4.444 3.244 13.500 1.00 93.00 119 THR A C 1
ATOM 943 O O . THR A 1 119 ? -4.762 4.405 13.252 1.00 93.00 119 THR A O 1
ATOM 946 N N . LYS A 1 120 ? -3.309 2.697 13.063 1.00 94.56 120 LYS A N 1
ATOM 947 C CA . LYS A 1 120 ? -2.394 3.333 12.111 1.00 94.56 120 LYS A CA 1
ATOM 948 C C . LYS A 1 120 ? -2.613 2.800 10.701 1.00 94.56 120 LYS A C 1
ATOM 950 O O . LYS A 1 120 ? -2.983 1.641 10.517 1.00 94.56 120 LYS A O 1
ATOM 955 N N . ILE A 1 121 ? -2.309 3.615 9.701 1.00 95.69 121 ILE A N 1
ATOM 956 C CA . ILE A 1 121 ? -2.326 3.250 8.287 1.00 95.69 121 ILE A CA 1
ATOM 957 C C . ILE A 1 121 ? -0.883 3.223 7.782 1.00 95.69 121 ILE A C 1
ATOM 959 O O . ILE A 1 121 ? -0.180 4.233 7.787 1.00 95.69 121 ILE A O 1
ATOM 963 N N . GLN A 1 122 ? -0.430 2.055 7.336 1.00 97.19 122 GLN A N 1
ATOM 964 C CA . GLN A 1 122 ? 0.888 1.872 6.741 1.00 97.19 122 GLN A CA 1
ATOM 965 C C . GLN A 1 122 ? 0.736 1.595 5.247 1.00 97.19 122 GLN A C 1
ATOM 967 O O . GLN A 1 122 ? 0.308 0.520 4.825 1.00 97.19 122 GLN A O 1
ATOM 972 N N . LEU A 1 123 ? 1.131 2.571 4.440 1.00 97.94 123 LEU A N 1
ATOM 973 C CA . LEU A 1 123 ? 1.188 2.449 2.991 1.00 97.94 123 LEU A CA 1
ATOM 974 C C . LEU A 1 123 ? 2.558 1.908 2.586 1.00 97.94 123 LEU A C 1
ATOM 976 O O . LEU A 1 123 ? 3.580 2.365 3.106 1.00 97.94 123 LEU A O 1
ATOM 980 N N . ILE A 1 124 ? 2.596 0.949 1.662 1.00 97.81 124 ILE A N 1
ATOM 981 C CA . ILE A 1 124 ? 3.855 0.392 1.154 1.00 97.81 124 ILE A CA 1
ATOM 982 C C . ILE A 1 124 ? 3.829 0.342 -0.370 1.00 97.81 124 ILE A C 1
ATOM 984 O O . ILE A 1 124 ? 2.966 -0.296 -0.968 1.00 97.81 124 ILE A O 1
ATOM 988 N N . LEU A 1 125 ? 4.820 0.9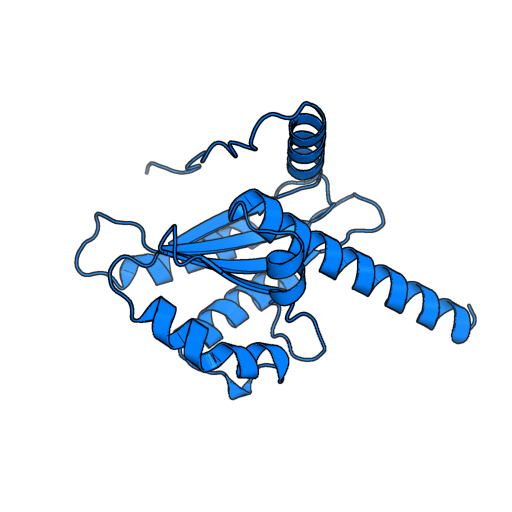72 -0.999 1.00 97.44 125 LEU A N 1
ATOM 989 C CA . LEU A 1 125 ? 5.115 0.806 -2.418 1.00 97.44 125 LEU A CA 1
ATOM 990 C C . LEU A 1 125 ? 6.366 -0.063 -2.563 1.00 97.44 125 LEU A C 1
ATOM 992 O O . LEU A 1 125 ? 7.474 0.377 -2.256 1.00 97.44 125 LEU A O 1
ATOM 996 N N . ILE A 1 126 ? 6.202 -1.296 -3.038 1.00 97.06 126 ILE A N 1
ATOM 997 C CA . ILE A 1 126 ? 7.305 -2.243 -3.234 1.00 97.06 126 ILE A CA 1
ATOM 998 C C . ILE A 1 126 ? 7.599 -2.452 -4.723 1.00 97.06 126 ILE A C 1
ATOM 1000 O O . ILE A 1 126 ? 6.702 -2.716 -5.520 1.00 97.06 126 ILE A O 1
ATOM 1004 N N . HIS A 1 127 ? 8.865 -2.360 -5.129 1.00 96.00 127 HIS A N 1
ATOM 1005 C CA . HIS A 1 127 ? 9.265 -2.572 -6.516 1.00 96.00 127 HIS A CA 1
ATOM 1006 C C . HIS A 1 127 ? 10.677 -3.141 -6.663 1.00 96.00 127 HIS A C 1
ATOM 1008 O O . HIS A 1 127 ? 11.569 -2.883 -5.862 1.00 96.00 127 HIS A O 1
ATOM 1014 N N . THR A 1 128 ? 10.913 -3.881 -7.749 1.00 94.31 128 THR A N 1
ATOM 1015 C CA . THR A 1 128 ? 12.226 -4.494 -8.040 1.00 94.31 128 THR A CA 1
ATOM 1016 C C . THR A 1 128 ? 13.167 -3.604 -8.854 1.00 94.31 128 THR A C 1
ATOM 1018 O O . THR A 1 128 ? 14.159 -4.097 -9.389 1.00 94.31 128 THR A O 1
ATOM 1021 N N . GLY A 1 129 ? 12.859 -2.312 -8.969 1.00 93.38 129 GLY A N 1
ATOM 1022 C CA . GLY A 1 129 ? 13.733 -1.304 -9.582 1.00 93.38 129 GLY A CA 1
ATOM 1023 C C . GLY A 1 129 ? 14.790 -0.794 -8.602 1.00 93.38 129 GLY A C 1
ATOM 1024 O O . GLY A 1 129 ? 14.567 -0.832 -7.390 1.00 93.38 129 GLY A O 1
ATOM 1025 N N . LYS A 1 130 ? 15.950 -0.359 -9.100 1.00 90.06 130 LYS A N 1
ATOM 1026 C CA . LYS A 1 130 ? 17.093 0.059 -8.263 1.00 90.06 130 LYS A CA 1
ATOM 1027 C C . LYS A 1 130 ? 16.966 1.496 -7.773 1.00 90.06 130 LYS A C 1
ATOM 1029 O O . LYS A 1 130 ? 17.503 1.855 -6.725 1.00 90.06 130 LYS A O 1
ATOM 1034 N N . GLU A 1 131 ? 16.276 2.312 -8.542 1.00 90.56 131 GLU A N 1
ATOM 1035 C CA . GLU A 1 131 ? 16.218 3.747 -8.404 1.00 90.56 131 GLU A CA 1
ATOM 1036 C C . GLU A 1 131 ? 15.284 4.126 -7.254 1.00 90.56 131 GLU A C 1
ATOM 1038 O O . GLU A 1 131 ? 14.367 3.391 -6.879 1.00 90.56 131 GLU A O 1
ATOM 1043 N N . LYS A 1 132 ? 15.566 5.272 -6.636 1.00 90.88 132 LYS A N 1
ATOM 1044 C CA . LYS A 1 132 ? 14.608 5.923 -5.739 1.00 90.88 132 LYS A CA 1
ATOM 1045 C C . LYS A 1 132 ? 13.547 6.596 -6.591 1.00 90.88 132 LYS A C 1
ATOM 1047 O O . LYS A 1 132 ? 13.898 7.044 -7.674 1.00 90.88 132 LYS A O 1
ATOM 1052 N N . LEU A 1 133 ? 12.343 6.752 -6.035 1.00 91.31 133 LEU A N 1
ATOM 1053 C CA . LEU A 1 133 ? 11.275 7.515 -6.673 1.00 91.31 133 LEU A CA 1
ATOM 1054 C C . LEU A 1 133 ? 11.752 8.904 -7.111 1.00 91.31 133 LEU A C 1
ATOM 1056 O O . LEU A 1 133 ? 12.447 9.609 -6.372 1.00 91.31 133 LEU A O 1
ATOM 1060 N N . SER A 1 134 ? 11.303 9.320 -8.287 1.00 93.44 134 SER A N 1
ATOM 1061 C CA . SER A 1 134 ? 11.459 10.667 -8.792 1.00 93.44 134 SER A CA 1
ATOM 1062 C C . SER A 1 134 ? 10.783 11.656 -7.854 1.00 93.44 134 SER A C 1
ATOM 1064 O O . SER A 1 134 ? 9.825 11.340 -7.147 1.00 93.44 134 SER A O 1
ATOM 1066 N N . VAL A 1 135 ? 11.248 12.905 -7.897 1.00 93.69 135 VAL A N 1
ATOM 1067 C CA . VAL A 1 135 ? 10.698 13.999 -7.080 1.00 93.69 135 VAL A CA 1
ATOM 1068 C C . VAL A 1 135 ? 9.185 14.137 -7.267 1.00 93.69 135 VAL A C 1
ATOM 1070 O O . VAL A 1 135 ? 8.472 14.446 -6.319 1.00 93.69 135 VAL A O 1
ATOM 1073 N N . HIS A 1 136 ? 8.684 13.892 -8.480 1.00 93.50 136 HIS A N 1
ATOM 1074 C CA . HIS A 1 136 ? 7.256 13.964 -8.763 1.00 93.50 136 HIS A CA 1
ATOM 1075 C C . HIS A 1 136 ? 6.475 12.819 -8.103 1.00 93.50 136 HIS A C 1
ATOM 1077 O O . HIS A 1 136 ? 5.501 13.088 -7.406 1.00 93.50 136 HIS A O 1
ATOM 1083 N N . SER A 1 137 ? 6.920 11.569 -8.268 1.00 94.00 137 SER A N 1
ATOM 1084 C CA . SER A 1 137 ? 6.296 10.404 -7.627 1.00 94.00 137 SER A CA 1
ATOM 1085 C C . SER A 1 137 ? 6.366 10.477 -6.100 1.00 94.00 137 SER A C 1
ATOM 1087 O O . SER A 1 137 ? 5.397 10.136 -5.430 1.00 94.00 137 SER A O 1
ATOM 1089 N N . GLN A 1 138 ? 7.483 10.961 -5.550 1.00 94.88 138 GLN A N 1
ATOM 1090 C CA . GLN A 1 138 ? 7.639 11.165 -4.111 1.00 94.88 138 GLN A CA 1
ATOM 1091 C C . GLN A 1 138 ? 6.646 12.209 -3.587 1.00 94.88 138 GLN A C 1
ATOM 1093 O O . GLN A 1 138 ? 5.940 11.932 -2.624 1.00 94.88 138 GLN A O 1
ATOM 1098 N N . ARG A 1 139 ? 6.505 13.352 -4.275 1.00 95.88 139 ARG A N 1
ATOM 1099 C CA . ARG A 1 139 ? 5.550 14.399 -3.886 1.00 95.88 139 ARG A CA 1
ATOM 1100 C C . ARG A 1 139 ? 4.109 13.886 -3.827 1.00 95.88 139 ARG A C 1
ATOM 1102 O O . ARG A 1 139 ? 3.397 14.238 -2.904 1.00 95.88 139 ARG A O 1
ATOM 1109 N N . LEU A 1 140 ? 3.693 13.015 -4.752 1.00 96.75 140 LEU A N 1
ATOM 1110 C CA . LEU A 1 140 ? 2.349 12.418 -4.709 1.00 96.75 140 LEU A CA 1
ATOM 1111 C C . LEU A 1 140 ? 2.090 11.630 -3.414 1.00 96.75 140 LEU A C 1
ATOM 1113 O O . LEU A 1 140 ? 0.969 11.643 -2.907 1.00 96.75 140 LEU A O 1
A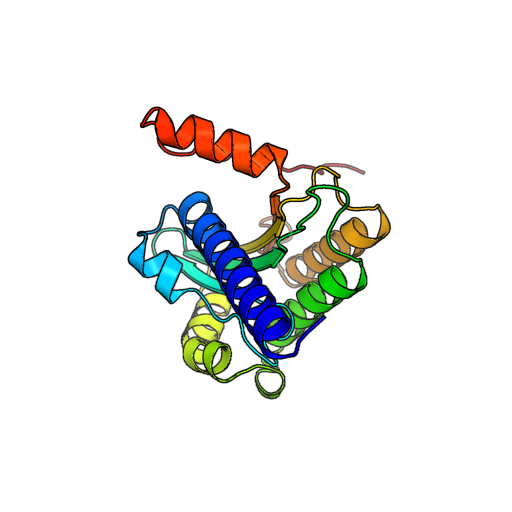TOM 1117 N N . LEU A 1 141 ? 3.105 10.925 -2.906 1.00 95.75 141 LEU A N 1
ATOM 1118 C CA . LEU A 1 141 ? 3.010 10.181 -1.650 1.00 95.75 141 LEU A CA 1
ATOM 1119 C C . LEU A 1 141 ? 3.065 11.121 -0.442 1.00 95.75 141 LEU A C 1
ATOM 1121 O O . LEU A 1 141 ? 2.294 10.932 0.492 1.00 95.75 141 LEU A O 1
ATOM 1125 N N . ASP A 1 142 ? 3.940 12.127 -0.475 1.00 94.69 142 ASP A N 1
ATOM 1126 C CA . ASP A 1 142 ? 4.077 13.112 0.604 1.00 94.69 142 ASP A CA 1
ATOM 1127 C C . ASP A 1 142 ? 2.780 13.920 0.777 1.00 94.69 142 ASP A C 1
ATOM 1129 O O . ASP A 1 142 ? 2.269 14.027 1.891 1.00 94.69 142 ASP A O 1
ATOM 1133 N N . ASP A 1 143 ? 2.198 14.399 -0.329 1.00 94.81 143 ASP A N 1
ATOM 1134 C CA . ASP A 1 143 ? 0.917 15.115 -0.347 1.00 94.81 143 ASP A CA 1
ATOM 1135 C C . ASP A 1 143 ? -0.204 14.233 0.229 1.00 94.81 143 ASP A C 1
ATOM 1137 O O . ASP A 1 143 ? -0.999 14.688 1.046 1.00 94.81 143 ASP A O 1
ATOM 1141 N N . LEU A 1 144 ? -0.242 12.944 -0.137 1.00 94.56 144 LEU A N 1
ATOM 1142 C CA . LEU A 1 144 ? -1.215 12.004 0.421 1.00 94.56 144 LEU A CA 1
ATOM 1143 C C . LEU A 1 144 ? -1.052 11.837 1.938 1.00 94.56 144 LEU A C 1
ATOM 1145 O O . LEU A 1 144 ? -2.048 11.803 2.651 1.00 94.56 144 LEU A O 1
ATOM 1149 N N . ILE A 1 145 ? 0.175 11.688 2.440 1.00 94.06 145 ILE A N 1
ATOM 1150 C CA . ILE A 1 145 ? 0.405 11.537 3.882 1.00 94.06 145 ILE A CA 1
ATOM 1151 C C . ILE A 1 145 ? 0.028 12.814 4.634 1.00 94.06 145 ILE A C 1
ATOM 1153 O O . ILE A 1 145 ? -0.589 12.709 5.694 1.00 94.06 145 ILE A O 1
ATOM 1157 N N . SER A 1 146 ? 0.332 13.992 4.078 1.00 92.00 146 SER A N 1
ATOM 1158 C CA . SER A 1 146 ? -0.126 15.269 4.637 1.00 92.00 146 SER A CA 1
ATOM 1159 C C . SER A 1 146 ? -1.649 15.302 4.725 1.00 92.00 146 SER A C 1
ATOM 1161 O O . SER A 1 146 ? -2.181 15.488 5.815 1.00 92.00 146 SER A O 1
ATOM 1163 N N . ASP A 1 147 ? -2.345 15.004 3.620 1.00 90.12 147 ASP A N 1
ATOM 1164 C CA . ASP A 1 147 ? -3.811 14.985 3.571 1.00 90.12 147 ASP A CA 1
ATOM 1165 C C . ASP A 1 147 ? -4.407 14.048 4.632 1.00 90.12 147 ASP A C 1
ATOM 1167 O O . ASP A 1 147 ? -5.396 14.386 5.275 1.00 90.12 147 ASP A O 1
ATOM 1171 N N . LEU A 1 148 ? -3.824 12.858 4.819 1.00 89.00 148 LEU A N 1
ATOM 1172 C CA . LEU A 1 148 ? -4.326 11.875 5.781 1.00 89.00 148 LEU A CA 1
ATOM 1173 C C . LEU A 1 148 ? -4.066 12.292 7.233 1.00 89.00 148 LEU A C 1
ATOM 1175 O O . LEU A 1 148 ? -4.914 12.052 8.088 1.00 89.00 148 LEU A O 1
ATOM 1179 N N . ASN A 1 149 ? -2.922 12.914 7.519 1.00 89.25 149 ASN A N 1
ATOM 1180 C CA . ASN A 1 149 ? -2.557 13.320 8.877 1.00 89.25 149 ASN A CA 1
ATOM 1181 C C . ASN A 1 149 ? -3.157 14.676 9.287 1.00 89.25 149 ASN A C 1
ATOM 1183 O O . ASN A 1 149 ? -3.326 14.921 10.481 1.00 89.25 149 ASN A O 1
ATOM 1187 N N . ASP A 1 150 ? -3.560 15.522 8.335 1.00 80.38 150 ASP A N 1
ATOM 1188 C CA . ASP A 1 150 ? -4.220 16.810 8.602 1.00 80.38 150 ASP A CA 1
ATOM 1189 C C . ASP A 1 150 ? -5.673 16.667 9.107 1.00 80.38 150 ASP A C 1
ATOM 1191 O O . ASP A 1 150 ? -6.263 17.631 9.596 1.00 80.38 150 ASP A O 1
ATOM 1195 N N . ILE A 1 151 ? -6.257 15.465 9.035 1.00 63.50 151 ILE A N 1
ATOM 1196 C CA . ILE A 1 151 ? -7.648 15.181 9.436 1.00 63.50 151 ILE A CA 1
ATOM 1197 C C . ILE A 1 151 ? -7.792 15.004 10.971 1.00 63.50 151 ILE A C 1
ATOM 1199 O O . ILE A 1 151 ? -8.909 14.974 11.489 1.00 63.50 151 ILE A O 1
ATOM 1203 N N . GLY A 1 152 ? -6.691 14.914 11.730 1.00 55.41 152 GLY A N 1
ATOM 1204 C CA . GLY A 1 152 ? -6.710 14.711 13.186 1.00 55.41 152 GLY A CA 1
ATOM 1205 C C . GLY A 1 152 ? -6.705 16.004 14.015 1.00 55.41 152 GLY A C 1
ATOM 1206 O O . GLY A 1 152 ? -5.875 16.886 13.803 1.00 55.41 152 GLY A O 1
ATOM 1207 N N . GLU A 1 153 ? -7.576 16.099 15.031 1.00 54.47 153 GLU A N 1
ATOM 1208 C CA . GLU A 1 153 ? -7.553 17.195 16.026 1.00 54.47 153 GLU A CA 1
ATOM 1209 C C . GLU A 1 153 ? -6.248 17.210 16.854 1.00 54.47 153 GLU A C 1
ATOM 1211 O O . GLU A 1 153 ? -5.781 18.272 17.273 1.00 54.47 153 GLU A O 1
ATOM 1216 N N . ASP A 1 154 ? -5.607 16.048 17.022 1.00 52.97 154 ASP A N 1
ATOM 1217 C CA . ASP A 1 154 ? -4.313 15.890 17.686 1.00 52.97 154 ASP A CA 1
ATOM 1218 C C . ASP A 1 154 ? -3.162 15.843 16.667 1.00 52.97 154 ASP A C 1
ATOM 1220 O O . ASP A 1 154 ? -2.720 14.776 16.239 1.00 52.97 154 ASP A O 1
ATOM 1224 N N . LYS A 1 155 ? -2.587 17.011 16.349 1.00 52.28 155 LYS A N 1
ATOM 1225 C CA . LYS A 1 155 ? -1.396 17.197 15.480 1.00 52.28 155 LYS A CA 1
ATOM 1226 C C . LYS A 1 155 ? -0.096 16.509 15.962 1.00 52.28 155 LYS A C 1
ATOM 1228 O O . LYS A 1 155 ? 0.996 16.904 15.562 1.00 52.28 155 LYS A O 1
ATOM 1233 N N . LYS A 1 156 ? -0.169 15.560 16.900 1.00 50.50 156 LYS A N 1
ATOM 1234 C CA . LYS A 1 156 ? 0.989 14.912 17.543 1.00 50.50 156 LYS A CA 1
ATOM 1235 C C . LYS A 1 156 ? 1.132 13.421 17.250 1.00 50.50 156 LYS A C 1
ATOM 1237 O O . LYS A 1 156 ? 2.176 12.867 17.588 1.00 50.50 156 LYS A O 1
ATOM 1242 N N . ALA A 1 157 ? 0.135 12.771 16.657 1.00 59.78 157 ALA A N 1
ATOM 1243 C CA . ALA A 1 157 ? 0.224 11.359 16.308 1.00 59.78 157 ALA A CA 1
ATOM 1244 C C . ALA A 1 157 ? -0.055 11.180 14.816 1.00 59.78 157 ALA A C 1
ATOM 1246 O O . ALA A 1 157 ? -1.211 11.176 14.404 1.00 59.78 157 ALA A O 1
ATOM 1247 N N . ASP A 1 158 ? 1.004 11.019 14.021 1.00 74.56 158 ASP A N 1
ATOM 1248 C CA . ASP A 1 158 ? 0.879 10.658 12.608 1.00 74.56 158 ASP A CA 1
ATOM 1249 C C . ASP A 1 158 ? 0.114 9.330 12.499 1.00 74.56 158 ASP A C 1
ATOM 1251 O O . ASP A 1 158 ? 0.589 8.277 12.948 1.00 74.56 158 ASP A O 1
ATOM 1255 N N . ILE A 1 159 ? -1.098 9.385 11.942 1.00 87.06 159 ILE A N 1
ATOM 1256 C CA . ILE A 1 159 ? -1.970 8.217 11.782 1.00 87.06 159 ILE A CA 1
ATOM 1257 C C . ILE A 1 159 ? -1.591 7.409 10.544 1.00 87.06 159 ILE A C 1
ATOM 1259 O O . ILE A 1 159 ? -1.756 6.191 10.534 1.00 87.06 159 ILE A O 1
ATOM 1263 N N . ALA A 1 160 ? -1.053 8.065 9.518 1.00 93.06 160 ALA A N 1
ATOM 1264 C CA . ALA A 1 160 ? -0.647 7.474 8.259 1.00 93.06 160 ALA A CA 1
ATOM 1265 C C . ALA A 1 160 ? 0.853 7.663 8.016 1.00 93.06 160 ALA A C 1
ATOM 1267 O O . ALA A 1 160 ? 1.431 8.713 8.296 1.00 93.06 160 ALA A O 1
ATOM 1268 N N . SER A 1 161 ? 1.485 6.642 7.443 1.00 94.81 161 SER A N 1
ATOM 1269 C CA . SER A 1 161 ? 2.868 6.711 6.968 1.00 94.81 161 SER A CA 1
ATOM 1270 C C . SER A 1 161 ? 3.047 5.906 5.685 1.00 94.81 161 SER A C 1
ATOM 1272 O O . SER A 1 161 ? 2.284 4.978 5.403 1.00 94.81 161 SER A O 1
ATOM 1274 N N . VAL A 1 162 ? 4.074 6.243 4.905 1.00 95.69 162 VAL A N 1
ATOM 1275 C CA . VAL A 1 162 ? 4.402 5.565 3.647 1.00 95.69 162 VAL A CA 1
ATOM 1276 C C . VAL A 1 162 ? 5.834 5.049 3.656 1.00 95.69 162 VAL A C 1
ATOM 1278 O O . VAL A 1 162 ? 6.751 5.720 4.125 1.00 95.69 162 VAL A O 1
ATOM 1281 N N . GLN A 1 163 ? 6.036 3.849 3.117 1.00 94.00 163 GLN A N 1
ATOM 1282 C CA . GLN A 1 163 ? 7.354 3.259 2.916 1.00 94.00 163 GLN A CA 1
ATOM 1283 C C . GLN A 1 163 ? 7.532 2.812 1.468 1.00 94.00 163 GLN A C 1
ATOM 1285 O O . GLN A 1 1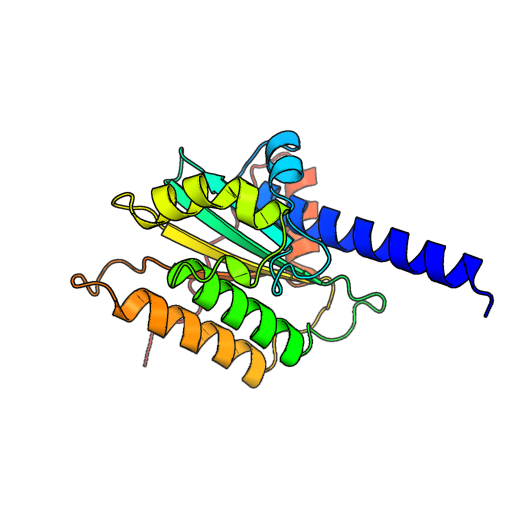63 ? 6.644 2.216 0.863 1.00 94.00 163 GLN A O 1
ATOM 1290 N N . VAL A 1 164 ? 8.722 3.067 0.925 1.00 95.38 164 VAL A N 1
ATOM 1291 C CA . VAL A 1 164 ? 9.121 2.581 -0.398 1.00 95.38 164 VAL A CA 1
ATOM 1292 C C . VAL A 1 164 ? 10.185 1.504 -0.237 1.00 95.38 164 VAL A C 1
ATOM 1294 O O . VAL A 1 164 ? 11.260 1.768 0.321 1.00 95.38 164 VAL A O 1
ATOM 1297 N N . PHE A 1 165 ? 9.890 0.304 -0.732 1.00 94.44 165 PHE A N 1
ATOM 1298 C CA . PHE A 1 165 ? 10.796 -0.841 -0.789 1.00 94.44 165 PHE A CA 1
ATOM 1299 C C . PHE A 1 165 ? 11.278 -1.026 -2.223 1.00 94.44 165 PHE A C 1
ATOM 1301 O O . PHE A 1 165 ? 10.604 -1.637 -3.047 1.00 94.44 165 PHE A O 1
ATOM 1308 N N . ASN A 1 166 ? 12.451 -0.477 -2.521 1.00 93.00 166 ASN A N 1
ATOM 1309 C CA . ASN A 1 166 ? 13.122 -0.699 -3.795 1.00 93.00 166 ASN A CA 1
ATOM 1310 C C . ASN A 1 166 ? 13.944 -1.998 -3.767 1.00 93.00 166 ASN A C 1
ATOM 1312 O O . ASN A 1 166 ? 14.056 -2.666 -2.735 1.00 93.00 166 ASN A O 1
ATOM 1316 N N . GLN A 1 167 ? 14.585 -2.320 -4.890 1.00 92.12 167 GLN A N 1
ATOM 1317 C CA . GLN A 1 167 ? 15.389 -3.530 -5.049 1.00 92.12 167 GLN A CA 1
ATOM 1318 C C . GLN A 1 167 ? 16.419 -3.720 -3.925 1.00 92.12 167 GLN A C 1
ATOM 1320 O O . GLN A 1 167 ? 16.523 -4.812 -3.371 1.00 92.12 167 GLN A O 1
ATOM 1325 N N . SER A 1 168 ? 17.162 -2.669 -3.567 1.00 89.50 168 SER A N 1
ATOM 1326 C CA . SER A 1 168 ? 18.199 -2.756 -2.535 1.00 89.50 168 SER A CA 1
ATOM 1327 C C . SER A 1 168 ? 17.618 -3.131 -1.175 1.00 89.50 168 SER A C 1
ATOM 1329 O O . SER A 1 168 ? 18.142 -4.028 -0.523 1.00 89.50 168 SER A O 1
ATOM 1331 N N . LYS A 1 169 ? 16.504 -2.504 -0.769 1.00 90.25 169 LYS A N 1
ATOM 1332 C CA . LYS A 1 169 ? 15.837 -2.825 0.501 1.00 90.25 169 LYS A CA 1
ATOM 1333 C C . LYS A 1 169 ? 15.302 -4.256 0.527 1.00 90.25 169 LYS A C 1
ATOM 1335 O O . LYS A 1 169 ? 15.462 -4.922 1.541 1.00 90.25 169 LYS A O 1
ATOM 1340 N N . ILE A 1 170 ? 14.734 -4.732 -0.585 1.00 90.94 170 ILE A N 1
ATOM 1341 C CA . ILE A 1 170 ? 14.247 -6.115 -0.715 1.00 90.94 170 ILE A CA 1
ATOM 1342 C C . ILE A 1 170 ? 15.398 -7.116 -0.551 1.00 90.94 170 ILE A C 1
ATOM 1344 O O . ILE A 1 170 ? 15.269 -8.097 0.174 1.00 90.94 170 ILE A O 1
ATOM 1348 N N . TYR A 1 171 ? 16.539 -6.886 -1.207 1.00 88.06 171 TYR A N 1
ATOM 1349 C CA . TYR A 1 171 ? 17.691 -7.778 -1.058 1.00 88.06 171 TYR A CA 1
ATOM 1350 C C . TYR A 1 171 ? 18.258 -7.758 0.360 1.00 88.06 171 TYR A C 1
ATOM 1352 O O . TYR A 1 171 ? 18.561 -8.820 0.900 1.00 88.06 171 TYR 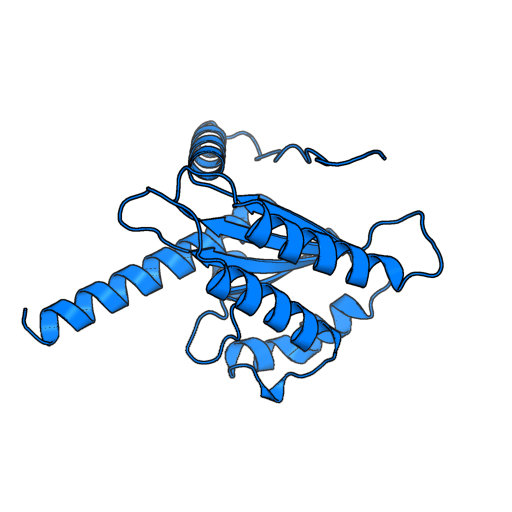A O 1
ATOM 1360 N N . SER A 1 172 ? 18.374 -6.579 0.976 1.00 87.50 172 SER A N 1
ATOM 1361 C CA . SER A 1 172 ? 18.834 -6.463 2.361 1.00 87.50 172 SER A CA 1
ATOM 1362 C C . SER A 1 172 ? 17.904 -7.190 3.333 1.00 87.50 172 SER A C 1
ATOM 1364 O O . SER A 1 172 ? 18.396 -7.914 4.194 1.00 87.50 172 SER A O 1
ATOM 1366 N N . SER A 1 173 ? 16.580 -7.070 3.172 1.00 86.19 173 SER A N 1
ATOM 1367 C CA . SER A 1 173 ? 15.627 -7.775 4.034 1.00 86.19 173 SER A CA 1
ATOM 1368 C C . SER A 1 173 ? 15.693 -9.289 3.841 1.00 86.19 173 SER A C 1
ATOM 1370 O O . SER A 1 173 ? 15.663 -10.025 4.823 1.00 86.19 173 SER A O 1
ATOM 1372 N N . LEU A 1 174 ? 15.843 -9.774 2.603 1.00 84.56 174 LEU A N 1
ATOM 1373 C CA . LEU A 1 174 ? 16.016 -11.204 2.323 1.00 84.56 174 LEU A CA 1
ATOM 1374 C C . LEU A 1 174 ? 17.297 -11.764 2.952 1.00 84.56 174 LEU A C 1
ATOM 1376 O O . LEU A 1 174 ? 17.240 -12.824 3.567 1.00 84.56 174 LEU A O 1
ATOM 1380 N N . ALA A 1 175 ? 18.418 -11.044 2.841 1.00 82.69 175 ALA A N 1
ATOM 1381 C CA . ALA A 1 175 ? 19.695 -11.460 3.424 1.00 82.69 175 ALA A CA 1
ATOM 1382 C C . ALA A 1 175 ? 19.640 -11.539 4.960 1.00 82.69 175 ALA A C 1
ATOM 1384 O O . ALA A 1 175 ? 20.173 -12.470 5.550 1.00 82.69 175 ALA A O 1
ATOM 1385 N N . GLN A 1 176 ? 18.942 -10.606 5.611 1.00 76.50 176 GLN A N 1
ATOM 1386 C CA . GLN A 1 176 ? 18.734 -10.647 7.064 1.00 76.50 176 GLN A CA 1
ATOM 1387 C C . GLN A 1 176 ? 17.788 -11.782 7.483 1.00 76.50 176 GLN A C 1
ATOM 1389 O O . GLN A 1 176 ? 18.012 -12.433 8.498 1.00 76.50 176 GLN A O 1
ATOM 1394 N N . SER A 1 177 ? 16.767 -12.071 6.668 1.00 62.72 177 SER A N 1
ATOM 1395 C CA . SER A 1 177 ? 15.818 -13.167 6.921 1.00 62.72 177 SER A CA 1
ATOM 1396 C C . SER A 1 177 ? 16.493 -14.542 6.885 1.00 62.72 177 SER A C 1
ATOM 1398 O O . SER A 1 177 ? 16.077 -15.456 7.594 1.00 62.72 177 SER A O 1
ATOM 1400 N N . THR A 1 178 ? 17.520 -14.712 6.044 1.00 59.47 178 THR A N 1
ATOM 1401 C CA . THR A 1 178 ? 18.254 -15.980 5.915 1.00 59.47 178 THR A CA 1
ATOM 1402 C C . THR A 1 178 ? 19.153 -16.296 7.108 1.00 59.47 178 THR A C 1
ATOM 1404 O O . THR A 1 178 ? 19.455 -17.468 7.319 1.00 59.47 178 THR A O 1
ATOM 1407 N N . ASP A 1 179 ? 19.510 -15.292 7.913 1.00 53.53 179 ASP A N 1
ATOM 1408 C CA . ASP A 1 179 ? 20.361 -15.456 9.099 1.00 53.53 179 ASP A CA 1
ATOM 1409 C C . ASP A 1 179 ? 19.557 -15.749 10.386 1.00 53.53 179 ASP A C 1
ATOM 1411 O O . ASP A 1 179 ? 20.138 -15.936 11.453 1.00 53.53 179 ASP A O 1
ATOM 1415 N N . GLY A 1 180 ? 18.222 -15.856 10.297 1.00 43.50 180 GLY A N 1
ATOM 1416 C CA . GLY A 1 180 ? 17.352 -16.295 11.399 1.00 43.50 180 GLY A CA 1
ATOM 1417 C C . GLY A 1 180 ? 16.983 -15.220 12.430 1.00 43.50 180 GLY A C 1
ATOM 1418 O O . GLY A 1 180 ? 16.291 -15.530 13.399 1.00 43.50 180 GLY A O 1
ATOM 1419 N N . GLU A 1 181 ? 17.396 -13.969 12.226 1.00 39.94 181 GLU A N 1
ATOM 1420 C CA . GLU A 1 181 ? 17.022 -12.828 13.071 1.00 39.94 181 GLU A CA 1
ATOM 1421 C C . GLU A 1 181 ? 15.684 -12.213 12.602 1.00 39.94 181 GLU A C 1
ATOM 1423 O O . GLU A 1 181 ? 15.457 -12.077 11.393 1.00 39.94 181 GLU A O 1
ATOM 1428 N N . PRO A 1 182 ? 14.776 -11.813 13.518 1.00 44.00 182 PRO A N 1
ATOM 1429 C CA . PRO A 1 182 ? 13.553 -11.104 13.153 1.00 44.00 182 PRO A CA 1
ATOM 1430 C C . PRO A 1 182 ? 13.890 -9.829 12.378 1.00 44.00 182 PRO A C 1
ATOM 1432 O O . PRO A 1 182 ? 14.724 -9.032 12.812 1.00 44.00 182 PRO A O 1
ATOM 1435 N N . ILE A 1 183 ? 13.219 -9.604 11.245 1.00 47.81 183 ILE A N 1
ATOM 1436 C CA . ILE A 1 183 ? 13.439 -8.404 10.435 1.00 47.81 183 ILE A CA 1
ATOM 1437 C C . ILE A 1 183 ? 12.977 -7.184 11.239 1.00 47.81 183 ILE A C 1
ATOM 1439 O O . ILE A 1 183 ? 11.792 -6.850 11.287 1.00 47.81 183 ILE A O 1
ATOM 1443 N N . THR A 1 184 ? 13.929 -6.488 11.851 1.00 41.12 184 THR A N 1
ATOM 1444 C CA . THR A 1 184 ? 13.712 -5.145 12.379 1.00 41.12 184 THR A CA 1
ATOM 1445 C C . THR A 1 184 ? 13.936 -4.192 11.216 1.00 41.12 184 THR A C 1
ATOM 1447 O O . THR A 1 184 ? 15.052 -3.750 10.957 1.00 41.12 184 THR A O 1
ATOM 1450 N N . LEU A 1 185 ? 12.882 -3.941 10.434 1.00 46.62 185 LEU A N 1
ATOM 1451 C CA . LEU A 1 185 ? 12.917 -2.862 9.453 1.00 46.62 185 LEU A CA 1
ATOM 1452 C C . LEU A 1 185 ? 13.014 -1.555 10.235 1.00 46.62 185 LEU A C 1
ATOM 1454 O O . LEU A 1 185 ? 12.023 -1.086 10.793 1.00 46.62 185 LEU A O 1
ATOM 1458 N N . ASP A 1 186 ? 14.223 -1.001 10.305 1.00 41.25 186 ASP A N 1
ATOM 1459 C CA . ASP A 1 186 ? 14.458 0.297 10.918 1.00 41.25 186 ASP A CA 1
ATOM 1460 C C . ASP A 1 186 ? 13.548 1.331 10.254 1.00 41.25 186 ASP A C 1
ATOM 1462 O O . ASP A 1 186 ? 13.676 1.658 9.066 1.00 41.25 186 ASP A O 1
ATOM 1466 N N . PHE A 1 187 ? 12.61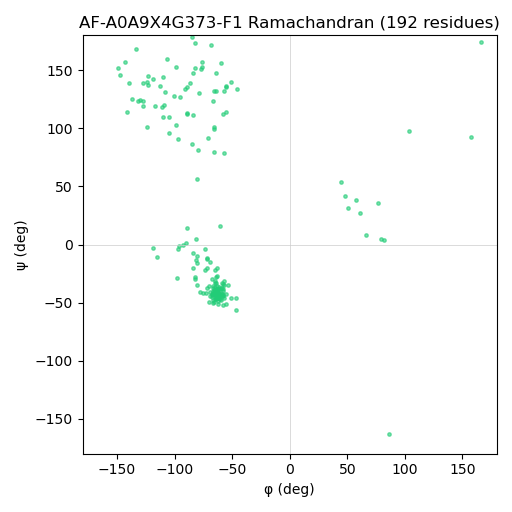9 1.850 11.055 1.00 40.78 187 PHE A N 1
ATOM 1467 C CA . PHE A 1 187 ? 11.776 2.988 10.737 1.00 40.78 187 PHE A CA 1
ATOM 1468 C C . PHE A 1 187 ? 12.664 4.224 10.615 1.00 40.78 187 PHE A C 1
ATOM 1470 O O . PHE A 1 187 ? 12.767 5.051 11.518 1.00 40.78 187 PHE A O 1
ATOM 1477 N N . SER A 1 188 ? 13.329 4.369 9.475 1.00 33.66 188 SER A N 1
ATOM 1478 C CA . SER A 1 188 ? 13.889 5.653 9.091 1.00 33.66 188 SER A CA 1
ATOM 1479 C C . SER A 1 188 ? 12.716 6.560 8.736 1.00 33.66 188 SER A C 1
ATOM 1481 O O . SER A 1 188 ? 12.253 6.566 7.596 1.00 33.66 188 SER A O 1
ATOM 1483 N N . LEU A 1 189 ? 12.225 7.302 9.733 1.00 39.28 189 LEU A N 1
ATOM 1484 C CA . LEU A 1 189 ? 11.431 8.520 9.573 1.00 39.28 189 LEU A CA 1
ATOM 1485 C C . LEU A 1 189 ? 12.246 9.5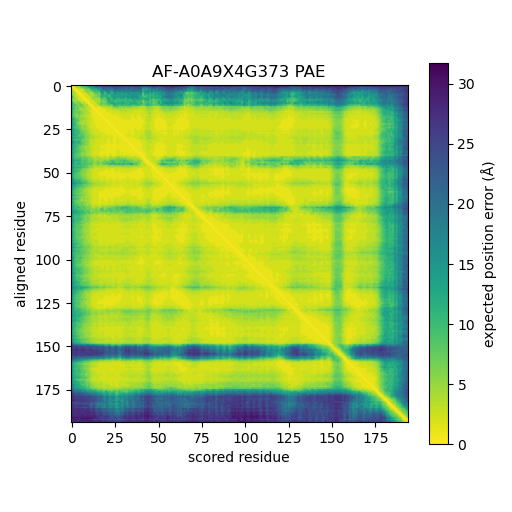12 8.733 1.00 39.28 189 LEU A C 1
ATOM 1487 O O . LEU A 1 189 ? 12.893 10.427 9.241 1.00 39.28 189 LEU A O 1
ATOM 1491 N N . SER A 1 190 ? 12.273 9.309 7.421 1.00 39.88 190 SER A N 1
ATOM 1492 C CA . SER A 1 190 ? 12.824 10.278 6.492 1.00 39.88 190 SER A CA 1
ATOM 1493 C C . SER A 1 190 ? 11.778 11.363 6.274 1.00 39.88 190 SER A C 1
ATOM 1495 O O . SER A 1 190 ? 11.030 11.288 5.308 1.00 39.88 190 SER A O 1
ATOM 1497 N N . GLN A 1 191 ? 11.722 12.312 7.212 1.00 33.44 191 GLN A N 1
ATOM 1498 C CA . GLN A 1 191 ? 11.641 13.765 7.000 1.00 33.44 191 GLN A CA 1
ATOM 1499 C C . GLN A 1 191 ? 11.039 14.455 8.232 1.00 33.44 191 GLN A C 1
ATOM 1501 O O . GLN A 1 191 ? 9.835 14.630 8.359 1.00 33.44 191 GLN A O 1
ATOM 1506 N N . TRP A 1 192 ? 11.921 14.890 9.130 1.00 46.59 192 TRP A N 1
ATOM 1507 C CA . TRP A 1 192 ? 11.661 16.021 10.014 1.00 46.59 192 TRP A CA 1
ATOM 1508 C C . TRP A 1 192 ? 12.369 17.248 9.433 1.00 46.59 192 TRP A C 1
ATOM 1510 O O . TRP A 1 192 ? 13.577 17.206 9.199 1.00 46.59 192 TRP A O 1
ATOM 1520 N N . GLY A 1 193 ? 11.619 18.339 9.262 1.00 42.88 193 GLY A N 1
ATOM 1521 C CA . GLY A 1 193 ? 12.143 19.706 9.281 1.00 42.88 193 GLY A CA 1
ATOM 1522 C C . GLY A 1 193 ? 12.317 20.411 7.934 1.00 42.88 193 GLY A C 1
ATOM 1523 O O . GLY A 1 193 ? 13.389 20.352 7.329 1.00 42.88 193 GLY A O 1
ATOM 1524 N N . LYS A 1 194 ? 11.327 21.237 7.578 1.00 32.34 194 LYS A N 1
ATOM 1525 C CA . LYS A 1 194 ? 11.476 22.700 7.633 1.00 32.34 194 LYS A CA 1
ATOM 1526 C C . LYS A 1 194 ? 10.148 23.380 7.928 1.00 32.34 194 LYS A C 1
ATOM 1528 O O . LYS A 1 194 ? 9.135 22.922 7.368 1.00 32.34 194 LYS A O 1
#

Solvent-accessible surface area (backbone atoms only — not comparable to full-atom values): 10799 Å² total; per-residue (Å²): 137,58,73,72,59,55,55,52,51,53,55,51,51,55,50,50,23,51,51,50,31,23,48,51,40,26,60,75,66,70,47,50,72,68,57,17,59,70,19,58,30,61,55,81,52,32,40,49,36,30,23,50,46,72,40,78,90,75,33,32,40,38,42,26,33,48,43,73,39,91,84,34,66,48,57,82,52,53,71,56,51,50,36,27,51,51,34,52,53,31,58,78,71,65,49,56,88,65,41,26,71,58,51,54,74,41,41,69,61,51,55,51,45,74,71,37,88,82,40,32,38,41,38,35,44,37,33,41,12,64,45,74,72,50,75,68,46,44,46,54,52,50,53,50,39,49,62,60,38,68,74,46,95,61,89,81,63,80,40,43,49,78,46,78,37,30,30,64,54,52,52,52,52,51,60,45,50,74,72,73,50,82,73,75,76,77,81,74,78,86,78,82,87,134

Radius of gyration: 16.65 Å; Cα contacts (8 Å, |Δi|>4): 277; chains: 1; bounding box: 38×41×49 Å

pLDDT: mean 85.39, std 17.1, range [32.34, 98.38]

Organism: NCBI:txid202947

Sequence (194 aa):
MTYPMFMRIKKNTALLTRSLAAYAILIAAQSSEVDAANSIVDGFNDNGIDAIYYSQISKTLFIIQSKWIHKGEGEPESGEVNKFVNGIRDIINSNYERFNQKVNRKKYLIESAISDFGTKIQLILIHTGKEKLSVHSQRLLDDLISDLNDIGEDKKADIASVQVFNQSKIYSSLAQSTDGEPITLDFSLSQWGK

Secondary structure (DSSP, 8-state):
--HHHHHHHHHHHHHHHHHHHHHHHHHHHT--HHHHHHTB--STT-TT--EEEEETTTTEEEEEEEE--TTS-S---HHHHHHHHHHHHHHHTT-GGGS-HHHHHTHHHHHHHHHSTT-EEEEEEEES-SSPPPHHHHHHHHHHHHHHHTT-S-TTS--EEEEEE-HHHHHHHHHHHHTT--------------

Mean predicted aligned error: 7.31 Å

Nearest PDB structures (foldseek):
  3e3l-assembly2_C  TM=2.825E-01  e=2.165E+00  Oryctolagus cuniculus
  8tqv-assembly1_A  TM=2.435E-01  e=3.984E+00  Mycobacterium tuberculosis H37Rv
  8tqv-assembly2_B  TM=1.540E-01  e=2.600E+00  Mycobacterium tuberculosis H37Rv